Protein AF-C5L4K5-F1 (afdb_monomer_lite)

pLDDT: mean 71.79, std 17.35, range [26.86, 92.38]

Radius of gyration: 20.39 Å; chains: 1; bounding box: 54×50×54 Å

Foldseek 3Di:
DPQPQQFVLVQLLVVLLVVQCVQVPPPDVLLSVQLAACAPLRLSHPVQLQVLLCVPVVDHRSDHDFALSNLVSSQVSLVVLVVDDPVSCVSHPSQEHEDEDQQQEAAQVVVVVQQDDDPRGKYKYKRWWFFDDGDGPPDDDDPGRHDSVCDDVPPDDDVPDGDDDDGVPGDRTHIDIDIGGHPVSVVVVQCCQVVVVPDDPVVVPPPPDDRRYHYDHHDDLVRDVPRDDPPPPPPDPVVVPPPPPPPDDDDDDD

InterPro domains:
  IPR005078 Peptidase C54 [PTHR22624] (9-131)
  IPR038765 Papain-like cysteine peptidase superfamily [SSF54001] (9-197)
  IPR046792 Peptidase C54, catalytic domain [PF03416] (9-131)
  IPR046792 Peptidase C54, catalytic domain [PF03416] (132-190)

Sequence (254 aa):
MVNSIKYDIRATQMLLAQAVKMAGKDADDSVVLSLFLDSPQAPLSLHRMVKMGQEVLAKRPGTWFGPTSGGMVASRLVKAAHEEDEAARRAARVPFQCVAFDDGVLYKDQVEPLLQEEGSLPVLVLLCVRLLYYLDPHLATQPALTDAKLIQEGTFIHQLKPHSLGWSRLNSSMCFGFMLRNRAELEDFTTWIRQGNGLDEEELTSGSERWLFEVLDKTPAYARPGGGGDAEDFSDPLDYFDEKDDDDDDDALM

Organism: Perkinsus marinus (strain ATCC 50983 / TXsc) (NCBI:txid423536)

Secondary structure (DSSP, 8-state):
------THHHHHHHHHHHHHHHHHTS--HHHHHHTS-SSTTSTT-HHHHHHHHHHHH-PPTTPPP-HHHHHHHHHHHHHHHHHS-HHHHTS----SEEEEETTSEEEHHHHGGGG-STTPPPEEEEE--S--------SPPPPP---GGG--TTSS----S-----GGGS-S---EEEEE-SHHHHHHHHHHHHTGGG--HHHHTSS----S-EEESS--GGGSTT--S-------GGGGG-------------

Structure (mmCIF, N/CA/C/O backbone):
data_AF-C5L4K5-F1
#
_entry.id   AF-C5L4K5-F1
#
loop_
_atom_site.group_PDB
_atom_site.id
_atom_site.type_symbol
_atom_site.label_atom_id
_atom_site.label_alt_id
_atom_site.label_comp_id
_atom_site.label_asym_id
_atom_site.label_entity_id
_atom_site.label_seq_id
_atom_site.pdbx_PDB_ins_code
_atom_site.Cartn_x
_atom_site.Cartn_y
_atom_site.Cartn_z
_atom_site.occupancy
_atom_site.B_iso_or_equiv
_atom_site.auth_seq_id
_atom_site.auth_comp_id
_atom_site.auth_asym_id
_atom_site.auth_atom_id
_atom_site.pdbx_PDB_model_num
ATOM 1 N N . MET A 1 1 ? 4.714 -17.704 25.966 1.00 26.86 1 MET A N 1
ATOM 2 C CA . MET A 1 1 ? 4.992 -17.940 24.536 1.00 26.86 1 MET A CA 1
ATOM 3 C C . MET A 1 1 ? 4.059 -17.066 23.720 1.00 26.86 1 MET A C 1
ATOM 5 O O . MET A 1 1 ? 2.951 -17.478 23.409 1.00 26.86 1 MET A O 1
ATOM 9 N N . VAL A 1 2 ? 4.450 -15.816 23.475 1.00 27.38 2 VAL A N 1
ATOM 10 C CA . VAL A 1 2 ? 3.756 -14.960 22.508 1.00 27.38 2 VAL A CA 1
ATOM 11 C C . VAL A 1 2 ? 4.534 -15.141 21.220 1.00 27.38 2 VAL A C 1
ATOM 13 O O . VAL A 1 2 ? 5.679 -14.707 21.133 1.00 27.38 2 VAL A O 1
ATOM 16 N N . ASN A 1 3 ? 3.949 -15.881 20.282 1.00 29.92 3 ASN A N 1
ATOM 17 C CA . ASN A 1 3 ? 4.513 -16.059 18.955 1.00 29.92 3 ASN A CA 1
ATOM 18 C C . ASN A 1 3 ? 4.751 -14.674 18.358 1.00 29.92 3 ASN A C 1
ATOM 20 O O . ASN A 1 3 ? 3.820 -13.877 18.233 1.00 29.92 3 ASN A O 1
ATOM 24 N N . SER A 1 4 ? 6.016 -14.397 18.059 1.00 34.31 4 SER A N 1
ATOM 25 C CA . SER A 1 4 ? 6.469 -13.212 17.350 1.00 34.31 4 SER A CA 1
ATOM 26 C C . SER A 1 4 ? 5.588 -13.017 16.111 1.00 34.31 4 SER A C 1
ATOM 28 O O . SER A 1 4 ? 5.613 -13.825 15.182 1.00 34.31 4 SER A O 1
ATOM 30 N N . ILE A 1 5 ? 4.730 -11.993 16.115 1.00 39.88 5 ILE A N 1
ATOM 31 C CA . ILE A 1 5 ? 4.074 -11.542 14.887 1.00 39.88 5 ILE A CA 1
ATOM 32 C C . ILE A 1 5 ? 5.220 -10.993 14.044 1.00 39.88 5 ILE A C 1
ATOM 34 O O . ILE A 1 5 ? 5.751 -9.935 14.368 1.00 39.88 5 ILE A O 1
ATOM 38 N N . LYS A 1 6 ? 5.633 -11.760 13.027 1.00 48.34 6 LYS A N 1
ATOM 39 C CA . LYS A 1 6 ? 6.803 -11.525 12.171 1.00 48.34 6 LYS A CA 1
ATOM 40 C C . LYS A 1 6 ? 6.622 -10.265 11.291 1.00 48.34 6 LYS A C 1
ATOM 42 O O . LYS A 1 6 ? 6.293 -10.318 10.112 1.00 48.34 6 LYS A O 1
ATOM 47 N N . TYR A 1 7 ? 6.772 -9.139 11.978 1.00 53.84 7 TYR A N 1
ATOM 48 C CA . TYR A 1 7 ? 7.190 -7.756 11.723 1.00 53.84 7 TYR A CA 1
ATOM 49 C C . TYR A 1 7 ? 6.879 -6.989 10.423 1.00 53.84 7 TYR A C 1
ATOM 51 O O . TYR A 1 7 ? 6.570 -5.806 10.539 1.00 53.84 7 TYR A O 1
ATOM 59 N N . ASP A 1 8 ? 6.847 -7.565 9.221 1.00 67.50 8 ASP A N 1
ATOM 60 C CA . ASP A 1 8 ? 6.667 -6.734 8.002 1.00 67.50 8 ASP A CA 1
ATOM 61 C C . ASP A 1 8 ? 5.191 -6.489 7.636 1.00 67.50 8 ASP A C 1
ATOM 63 O O . ASP A 1 8 ? 4.802 -5.485 7.034 1.00 67.50 8 ASP A O 1
ATOM 67 N N . ILE A 1 9 ? 4.304 -7.381 8.081 1.00 82.50 9 ILE A N 1
ATOM 68 C CA . ILE A 1 9 ? 2.868 -7.241 7.811 1.00 82.50 9 ILE A CA 1
ATOM 69 C C . ILE A 1 9 ? 2.280 -5.995 8.495 1.00 82.50 9 ILE A C 1
ATOM 71 O O . ILE A 1 9 ? 1.378 -5.356 7.959 1.00 82.50 9 ILE A O 1
ATOM 75 N N . ARG A 1 10 ? 2.834 -5.596 9.652 1.00 86.06 10 ARG A N 1
ATOM 76 C CA . ARG A 1 10 ? 2.457 -4.355 10.344 1.00 86.06 10 ARG A CA 1
ATOM 77 C C . ARG A 1 10 ? 3.008 -3.123 9.625 1.00 86.06 10 ARG A C 1
ATOM 79 O O . ARG A 1 10 ? 2.269 -2.154 9.494 1.00 86.06 10 ARG A O 1
ATOM 86 N N . ALA A 1 11 ? 4.230 -3.170 9.088 1.00 84.94 11 ALA A N 1
ATOM 87 C CA . ALA A 1 11 ? 4.760 -2.094 8.244 1.00 84.94 11 ALA A CA 1
ATOM 88 C C . ALA A 1 11 ? 3.883 -1.882 6.995 1.00 84.94 11 ALA A C 1
ATOM 90 O O . ALA A 1 11 ? 3.543 -0.752 6.645 1.00 84.94 11 ALA A O 1
ATOM 91 N N . THR A 1 12 ? 3.398 -2.975 6.404 1.00 88.19 12 THR A N 1
ATOM 92 C CA . THR A 1 12 ? 2.417 -2.929 5.311 1.00 88.19 12 THR A CA 1
ATOM 93 C C . THR A 1 12 ? 1.091 -2.285 5.753 1.00 88.19 12 THR A C 1
ATOM 95 O O . THR A 1 12 ? 0.557 -1.438 5.037 1.00 88.19 12 THR A O 1
ATOM 98 N N . GLN A 1 13 ? 0.561 -2.604 6.945 1.00 90.25 13 GLN A N 1
ATOM 99 C CA . GLN A 1 13 ? -0.630 -1.919 7.482 1.00 90.25 13 GLN A CA 1
ATOM 100 C C . GLN A 1 13 ? -0.400 -0.419 7.694 1.00 90.25 13 GLN A C 1
ATOM 102 O O . GLN A 1 13 ? -1.299 0.371 7.426 1.00 90.25 13 GLN A O 1
ATOM 107 N N . MET A 1 14 ? 0.793 -0.012 8.134 1.00 88.38 14 MET A N 1
ATOM 108 C CA . MET A 1 14 ? 1.140 1.404 8.303 1.00 88.38 14 MET A CA 1
ATOM 109 C C . MET A 1 14 ? 1.166 2.140 6.959 1.00 88.38 14 MET A C 1
ATOM 111 O O . MET A 1 14 ? 0.617 3.237 6.854 1.00 88.38 14 MET A O 1
ATOM 115 N N . LEU A 1 15 ? 1.729 1.518 5.917 1.00 88.56 15 LEU A N 1
ATOM 116 C CA . LEU A 1 15 ? 1.694 2.048 4.553 1.00 88.56 15 LEU A CA 1
ATOM 117 C C . LEU A 1 15 ? 0.253 2.206 4.046 1.00 88.56 15 LEU A C 1
ATOM 119 O O . LEU A 1 15 ? -0.111 3.257 3.517 1.00 88.56 15 LEU A O 1
ATOM 123 N N . LEU A 1 16 ? -0.591 1.192 4.254 1.00 90.75 16 LEU A N 1
ATOM 124 C CA . LEU A 1 16 ? -2.007 1.252 3.890 1.00 90.75 16 LEU A CA 1
ATOM 125 C C . LEU A 1 16 ? -2.759 2.324 4.686 1.00 90.75 16 LEU A C 1
ATOM 127 O O . LEU A 1 16 ? -3.569 3.042 4.109 1.00 90.75 16 LEU A O 1
ATOM 131 N N . ALA A 1 17 ? -2.490 2.478 5.983 1.00 89.50 17 ALA A N 1
ATOM 132 C CA . ALA A 1 17 ? -3.110 3.513 6.808 1.00 89.50 17 ALA A CA 1
ATOM 133 C C . ALA A 1 17 ? -2.739 4.919 6.314 1.00 89.50 17 ALA A C 1
ATOM 135 O O . ALA A 1 17 ? -3.607 5.788 6.210 1.00 89.50 17 ALA A O 1
ATOM 136 N N . GLN A 1 18 ? -1.480 5.127 5.919 1.00 87.19 18 GLN A N 1
ATOM 137 C CA . GLN A 1 18 ? -1.056 6.372 5.284 1.00 87.19 18 GLN A CA 1
ATOM 138 C C . GLN A 1 18 ? -1.787 6.605 3.955 1.00 87.19 18 GLN A C 1
ATOM 140 O O . GLN A 1 18 ? -2.252 7.716 3.696 1.00 87.19 18 GLN A O 1
ATOM 145 N N . ALA A 1 19 ? -1.965 5.562 3.143 1.00 89.56 19 ALA A N 1
ATOM 146 C CA . ALA A 1 19 ? -2.744 5.640 1.912 1.00 89.56 19 ALA A CA 1
ATOM 147 C C . ALA A 1 19 ? -4.219 6.009 2.169 1.00 89.56 19 ALA A C 1
ATOM 149 O O . ALA A 1 19 ? -4.768 6.836 1.439 1.00 89.56 19 ALA A O 1
ATOM 150 N N . VAL A 1 20 ? -4.841 5.491 3.241 1.00 87.88 20 VAL A N 1
ATOM 151 C CA . VAL A 1 20 ? -6.197 5.900 3.663 1.00 87.88 20 VAL A CA 1
ATOM 152 C C . VAL A 1 20 ? -6.221 7.400 3.954 1.00 87.88 20 VAL A C 1
ATOM 154 O O . VAL A 1 20 ? -7.097 8.096 3.443 1.00 87.88 20 VAL A O 1
ATOM 157 N N . LYS A 1 21 ? -5.254 7.919 4.723 1.00 85.44 21 LYS A N 1
ATOM 158 C CA . LYS A 1 21 ? -5.180 9.351 5.064 1.00 85.44 21 LYS A CA 1
ATOM 159 C C . LYS A 1 21 ? -4.975 10.234 3.832 1.00 85.44 21 LYS A C 1
ATOM 161 O O . LYS A 1 21 ? -5.625 11.270 3.708 1.00 85.44 21 LYS A O 1
ATOM 166 N N . MET A 1 22 ? -4.113 9.816 2.904 1.00 84.81 22 MET A N 1
ATOM 167 C CA . MET A 1 22 ? -3.843 10.556 1.666 1.00 84.81 22 MET A CA 1
ATOM 168 C C . MET A 1 22 ? -5.051 10.587 0.722 1.00 84.81 22 MET A C 1
ATOM 170 O O . MET A 1 22 ? -5.335 11.626 0.125 1.00 84.81 22 MET A O 1
ATOM 174 N N . ALA A 1 23 ? -5.770 9.470 0.592 1.00 83.94 23 ALA A N 1
ATOM 175 C CA . ALA A 1 23 ? -6.944 9.374 -0.271 1.00 83.94 23 ALA A CA 1
ATOM 176 C C . ALA A 1 23 ? -8.191 10.024 0.353 1.00 83.94 23 ALA A C 1
ATOM 178 O O . ALA A 1 23 ? -8.970 10.668 -0.347 1.00 83.94 23 ALA A O 1
ATOM 179 N N . GLY A 1 24 ? -8.364 9.883 1.668 1.00 73.19 24 GLY A N 1
ATOM 180 C CA . GLY A 1 24 ? -9.533 10.350 2.410 1.00 73.19 24 GLY A CA 1
ATOM 181 C C . GLY A 1 24 ? -9.557 11.842 2.743 1.00 73.19 24 GLY A C 1
ATOM 182 O O . GLY A 1 24 ? -10.588 12.284 3.228 1.00 73.19 24 GLY A O 1
ATOM 183 N N . LYS A 1 25 ? -8.467 12.594 2.490 1.00 60.00 25 LYS A N 1
ATOM 184 C CA . LYS A 1 25 ? -8.308 14.040 2.774 1.00 60.00 25 LYS A CA 1
ATOM 185 C C . LYS A 1 25 ? -8.889 14.447 4.139 1.00 60.00 25 LYS A C 1
ATOM 187 O O . LYS A 1 25 ? -10.028 14.889 4.220 1.00 60.00 25 LYS A O 1
ATOM 192 N N . ASP A 1 26 ? -8.083 14.309 5.191 1.00 62.16 26 ASP A N 1
ATOM 193 C CA . ASP A 1 26 ? -8.445 14.652 6.581 1.00 62.16 26 ASP A CA 1
ATOM 194 C C . ASP A 1 26 ? -9.438 13.684 7.247 1.00 62.16 26 ASP A C 1
ATOM 196 O O . ASP A 1 26 ? -10.149 14.050 8.182 1.00 62.16 26 ASP A O 1
ATOM 200 N N . ALA A 1 27 ? -9.472 12.425 6.793 1.00 69.81 27 ALA A N 1
ATOM 201 C CA . ALA A 1 27 ? -10.194 11.372 7.498 1.00 69.81 27 ALA A CA 1
ATOM 202 C C . ALA A 1 27 ? -9.723 11.295 8.961 1.00 69.81 27 ALA A C 1
ATOM 204 O O . ALA A 1 27 ? -8.522 11.201 9.224 1.00 69.81 27 ALA A O 1
ATOM 205 N N . ASP A 1 28 ? -10.684 11.325 9.885 1.00 80.00 28 ASP A N 1
ATOM 206 C CA . ASP A 1 28 ? -10.449 11.171 11.320 1.00 80.00 28 ASP A CA 1
ATOM 207 C C . ASP A 1 28 ? -9.662 9.876 11.578 1.00 80.00 28 ASP A C 1
ATOM 209 O O . ASP A 1 28 ? -9.974 8.823 11.008 1.00 80.00 28 ASP A O 1
ATOM 213 N N . ASP A 1 29 ? -8.643 9.949 12.438 1.00 80.69 29 ASP A N 1
ATOM 214 C CA . ASP A 1 29 ? -7.808 8.803 12.799 1.00 80.69 29 ASP A CA 1
ATOM 215 C C . ASP A 1 29 ? -8.663 7.620 13.284 1.00 80.69 29 ASP A C 1
ATOM 217 O O . ASP A 1 29 ? -8.337 6.471 12.999 1.00 80.69 29 ASP A O 1
ATOM 221 N N . SER A 1 30 ? -9.809 7.867 13.922 1.00 80.12 30 SER A N 1
ATOM 222 C CA . SER A 1 30 ? -10.747 6.818 14.327 1.00 80.12 30 SER A CA 1
ATOM 223 C C . SER A 1 30 ? -11.358 6.045 13.158 1.00 80.12 30 SER A C 1
ATOM 225 O O . SER A 1 30 ? -11.467 4.816 13.215 1.00 80.12 30 SER A O 1
ATOM 227 N N . VAL A 1 31 ? -11.693 6.734 12.067 1.00 81.88 31 VAL A N 1
ATOM 228 C CA . VAL A 1 31 ? -12.200 6.116 10.837 1.00 81.88 31 VAL A CA 1
ATOM 229 C C . VAL A 1 31 ? -11.093 5.304 10.181 1.00 81.88 31 VAL A C 1
ATOM 231 O O . VAL A 1 31 ? -11.323 4.156 9.802 1.00 81.88 31 VAL A O 1
ATOM 234 N N . VAL A 1 32 ? -9.880 5.857 10.108 1.00 85.94 32 VAL A N 1
ATOM 235 C CA . VAL A 1 32 ? -8.713 5.149 9.568 1.00 85.94 32 VAL A CA 1
ATOM 236 C C . VAL A 1 32 ? -8.460 3.871 10.364 1.00 85.94 32 VAL A C 1
ATOM 238 O O . VAL A 1 32 ? -8.417 2.791 9.786 1.00 85.94 32 VAL A O 1
ATOM 241 N N . LEU A 1 33 ? -8.358 3.964 11.688 1.00 85.75 33 LEU A N 1
ATOM 242 C CA . LEU A 1 33 ? -8.046 2.840 12.572 1.00 85.75 33 LEU A CA 1
ATOM 243 C C . LEU A 1 33 ? -9.131 1.762 12.575 1.00 85.75 33 LEU A C 1
ATOM 245 O O . LEU A 1 33 ? -8.805 0.580 12.691 1.00 85.75 33 LEU A O 1
ATOM 249 N N . SER A 1 34 ? -10.401 2.134 12.385 1.00 86.94 34 SER A N 1
ATOM 250 C CA . SER A 1 34 ? -11.498 1.165 12.274 1.00 86.94 34 SER A CA 1
ATOM 251 C C . SER A 1 34 ? -11.290 0.151 11.135 1.00 86.94 34 SER A C 1
ATOM 253 O O . SER A 1 34 ? -11.737 -0.992 11.236 1.00 86.94 34 SER A O 1
ATOM 255 N N . LEU A 1 35 ? -10.539 0.526 10.089 1.00 89.44 35 LEU A N 1
ATOM 256 C CA . LEU A 1 35 ? -10.180 -0.362 8.981 1.00 89.44 35 LEU A CA 1
ATOM 257 C C . LEU A 1 35 ? -9.150 -1.429 9.379 1.00 89.44 35 LEU A C 1
ATOM 259 O O . LEU A 1 35 ? -9.100 -2.480 8.742 1.00 89.44 35 LEU A O 1
ATOM 263 N N . PHE A 1 36 ? -8.343 -1.174 10.412 1.00 91.38 36 PHE A N 1
ATOM 264 C CA . PHE A 1 36 ? -7.170 -1.974 10.787 1.00 91.38 36 PHE A CA 1
ATOM 265 C C . PHE A 1 36 ? -7.297 -2.677 12.141 1.00 91.38 36 PHE A C 1
ATOM 267 O O . PHE A 1 36 ? -6.308 -3.253 12.599 1.00 91.38 36 PHE A O 1
ATOM 274 N N . LEU A 1 37 ? -8.478 -2.651 12.777 1.00 89.75 37 LEU A N 1
ATOM 275 C CA . LEU A 1 37 ? -8.711 -3.337 14.053 1.00 89.75 37 LEU A CA 1
ATOM 276 C C . LEU A 1 37 ? -8.194 -4.781 13.997 1.00 89.75 37 LEU A C 1
ATOM 278 O O . LEU A 1 37 ? -8.290 -5.459 12.970 1.00 89.75 37 LEU A O 1
ATOM 282 N N . ASP A 1 38 ? -7.710 -5.292 15.126 1.00 89.00 38 ASP A N 1
ATOM 283 C CA . ASP A 1 38 ? -7.291 -6.685 15.295 1.00 89.00 38 ASP A CA 1
ATOM 284 C C . ASP A 1 38 ? -8.512 -7.614 15.414 1.00 89.00 38 ASP A C 1
ATOM 286 O O . ASP A 1 38 ? -8.639 -8.434 16.317 1.00 89.00 38 ASP A O 1
ATOM 290 N N . SER A 1 39 ? -9.439 -7.475 14.475 1.00 88.25 39 SER A N 1
ATOM 291 C CA . SER A 1 39 ? -10.712 -8.170 14.395 1.00 88.25 39 SER A CA 1
ATOM 292 C C . SER A 1 39 ? -10.888 -8.677 12.959 1.00 88.25 39 SER A C 1
ATOM 294 O O . SER A 1 39 ? -10.689 -7.906 12.022 1.00 88.25 39 SER A O 1
ATOM 296 N N . PRO A 1 40 ? -11.298 -9.941 12.740 1.00 88.56 40 PRO A N 1
ATOM 297 C CA . PRO A 1 40 ? -11.558 -10.468 11.396 1.00 88.56 40 PRO A CA 1
ATOM 298 C C . PRO A 1 40 ? -12.609 -9.682 10.596 1.00 88.56 40 PRO A C 1
ATOM 300 O O . PRO A 1 40 ? -12.700 -9.831 9.377 1.00 88.56 40 PRO A O 1
ATOM 303 N N . GLN A 1 41 ? -13.423 -8.868 11.273 1.00 86.44 41 GLN A N 1
ATOM 304 C CA . GLN A 1 41 ? -14.448 -8.031 10.661 1.00 86.44 41 GLN A CA 1
ATOM 305 C C . GLN A 1 41 ? -13.858 -6.774 10.013 1.00 86.44 41 GLN A C 1
ATOM 307 O O . GLN A 1 41 ? -14.424 -6.292 9.037 1.00 86.44 41 GLN A O 1
ATOM 312 N N . ALA A 1 42 ? -12.729 -6.263 10.512 1.00 88.81 42 ALA A N 1
ATOM 313 C CA . ALA A 1 42 ? -12.092 -5.091 9.931 1.00 88.81 42 ALA A CA 1
ATOM 314 C C . ALA A 1 42 ? -11.413 -5.442 8.591 1.00 88.81 42 ALA A C 1
ATOM 316 O O . ALA A 1 42 ? -10.681 -6.440 8.518 1.00 88.81 42 ALA A O 1
ATOM 317 N N . PRO A 1 43 ? -11.644 -4.643 7.531 1.00 90.69 43 PRO A N 1
ATOM 318 C CA . PRO A 1 43 ? -11.300 -4.999 6.155 1.00 90.69 43 PRO A CA 1
ATOM 319 C C . PRO A 1 43 ? -9.799 -5.129 5.901 1.00 90.69 43 PRO A C 1
ATOM 321 O O . PRO A 1 43 ? -9.395 -5.950 5.084 1.00 90.69 43 PRO A O 1
ATOM 324 N N . LEU A 1 44 ? -8.977 -4.378 6.635 1.00 92.38 44 LEU A N 1
ATOM 325 C CA . LEU A 1 44 ? -7.516 -4.379 6.534 1.00 92.38 44 LEU A CA 1
ATOM 326 C C . LEU A 1 44 ? -6.854 -4.921 7.813 1.00 92.38 44 LEU A C 1
ATOM 328 O O . LEU A 1 44 ? -5.714 -4.582 8.137 1.00 92.38 44 LEU A O 1
ATOM 332 N N . SER A 1 45 ? -7.572 -5.768 8.556 1.00 92.06 45 SER A N 1
ATOM 333 C CA . SER A 1 45 ? -7.077 -6.404 9.779 1.00 92.06 45 SER A CA 1
ATOM 334 C C . SER A 1 45 ? -5.917 -7.369 9.531 1.00 92.06 45 SER A C 1
ATOM 336 O O . SER A 1 45 ? -5.804 -7.986 8.468 1.00 92.06 45 SER A O 1
ATOM 338 N N . LEU A 1 46 ? -5.109 -7.593 10.575 1.00 90.94 46 LEU A N 1
ATOM 339 C CA . LEU A 1 46 ? -4.038 -8.595 10.557 1.00 90.94 46 LEU A CA 1
ATOM 340 C C . LEU A 1 46 ? -4.571 -9.982 10.166 1.00 90.94 46 LEU A C 1
ATOM 342 O O . LEU A 1 46 ? -3.952 -10.684 9.373 1.00 90.94 46 LEU A O 1
ATOM 346 N N . HIS A 1 47 ? -5.743 -10.357 10.683 1.00 91.00 47 HIS A N 1
ATOM 347 C CA . HIS A 1 47 ? -6.394 -11.635 10.398 1.00 91.00 47 HIS A CA 1
ATOM 348 C C . HIS A 1 47 ? -6.637 -11.833 8.900 1.00 91.00 47 HIS A C 1
ATOM 350 O O . HIS A 1 47 ? -6.316 -12.890 8.354 1.00 91.00 47 HIS A O 1
ATOM 356 N N . ARG A 1 48 ? -7.183 -10.811 8.228 1.00 91.56 48 ARG A N 1
ATOM 357 C CA . ARG A 1 48 ? -7.467 -10.878 6.794 1.00 91.56 48 ARG A CA 1
ATOM 358 C C . ARG A 1 48 ? -6.194 -10.841 5.957 1.00 91.56 48 ARG A C 1
ATOM 360 O O . ARG A 1 48 ? -6.116 -11.575 4.979 1.00 91.56 48 ARG A O 1
ATOM 367 N N . MET A 1 49 ? -5.183 -10.069 6.359 1.00 91.50 49 MET A N 1
ATOM 368 C CA . MET A 1 49 ? -3.884 -10.080 5.678 1.00 91.50 49 MET A CA 1
ATOM 369 C C . MET A 1 49 ? -3.196 -11.446 5.770 1.00 91.50 49 MET A C 1
ATOM 371 O O . MET A 1 49 ? -2.734 -11.961 4.756 1.00 91.50 49 MET A O 1
ATOM 375 N N . VAL A 1 50 ? -3.168 -12.068 6.954 1.00 91.38 50 VAL A N 1
ATOM 376 C CA . VAL A 1 50 ? -2.589 -13.411 7.131 1.00 91.38 50 VAL A CA 1
ATOM 377 C C . VAL A 1 50 ? -3.348 -14.438 6.293 1.00 91.38 50 VAL A C 1
ATOM 379 O O . VAL A 1 50 ? -2.721 -15.207 5.570 1.00 91.38 50 VAL A O 1
ATOM 382 N N . LYS A 1 51 ? -4.687 -14.407 6.325 1.00 90.81 51 LYS A N 1
ATOM 383 C CA . LYS A 1 51 ? -5.525 -15.298 5.513 1.00 90.81 51 LYS A CA 1
ATOM 384 C C . LYS A 1 51 ? -5.262 -15.120 4.012 1.00 90.81 51 LYS A C 1
ATOM 386 O O . LYS A 1 51 ? -5.070 -16.103 3.308 1.00 90.81 51 LYS A O 1
ATOM 391 N N . MET A 1 52 ? -5.184 -13.879 3.537 1.00 91.38 52 MET A N 1
ATOM 392 C CA . MET A 1 52 ? -4.877 -13.577 2.137 1.00 91.38 52 MET A CA 1
ATOM 393 C C . MET A 1 52 ? -3.468 -14.054 1.746 1.00 91.38 52 MET A C 1
ATOM 395 O O . MET A 1 52 ? -3.270 -14.568 0.650 1.00 91.38 52 MET A O 1
ATOM 399 N N . GLY A 1 53 ? -2.490 -13.953 2.652 1.00 88.94 53 GLY A N 1
ATOM 400 C CA . GLY A 1 53 ? -1.150 -14.515 2.456 1.00 88.94 53 GLY A CA 1
ATOM 401 C C . GLY A 1 53 ? -1.138 -16.040 2.329 1.00 88.94 53 GLY A C 1
ATOM 402 O O . GLY A 1 53 ? -0.401 -16.573 1.501 1.00 88.94 53 GLY A O 1
ATOM 403 N N . GLN A 1 54 ? -1.983 -16.738 3.090 1.00 89.19 54 GLN A N 1
ATOM 404 C CA . GLN A 1 54 ? -2.169 -18.184 2.936 1.00 89.19 54 GLN A CA 1
ATOM 405 C C . GLN A 1 54 ? -2.781 -18.531 1.576 1.00 89.19 54 GLN A C 1
ATOM 407 O O . GLN A 1 54 ? -2.330 -19.467 0.926 1.00 89.19 54 GLN A O 1
ATOM 412 N N . GLU A 1 55 ? -3.806 -17.791 1.152 1.00 88.44 55 GLU A N 1
ATOM 413 C CA . GLU A 1 55 ? -4.563 -18.084 -0.070 1.00 88.44 55 GLU A CA 1
ATOM 414 C C . GLU A 1 55 ? -3.785 -17.755 -1.350 1.00 88.44 55 GLU A C 1
ATOM 416 O O . GLU A 1 55 ? -3.852 -18.512 -2.314 1.00 88.44 55 GLU A O 1
ATOM 421 N N . VAL A 1 56 ? -3.052 -16.638 -1.370 1.00 83.88 56 VAL A N 1
ATOM 422 C CA . VAL A 1 56 ? -2.385 -16.139 -2.586 1.00 83.88 56 VAL A CA 1
ATOM 423 C C . VAL A 1 56 ? -0.928 -16.579 -2.677 1.00 83.88 56 VAL A C 1
ATOM 425 O O . VAL A 1 56 ? -0.432 -16.763 -3.782 1.00 83.88 56 VAL A O 1
ATOM 428 N N . LEU A 1 57 ? -0.240 -16.738 -1.541 1.00 85.12 57 LEU A N 1
ATOM 429 C CA . LEU A 1 57 ? 1.206 -16.996 -1.494 1.00 85.12 57 LEU A CA 1
ATOM 430 C C . LEU A 1 57 ? 1.566 -18.307 -0.784 1.00 85.12 57 LEU A C 1
ATOM 432 O O . LEU A 1 57 ? 2.734 -18.525 -0.484 1.00 85.12 57 LEU A O 1
ATOM 436 N N . ALA A 1 58 ? 0.579 -19.133 -0.415 1.00 87.25 58 ALA A N 1
ATOM 437 C CA . ALA A 1 58 ? 0.771 -20.360 0.369 1.00 87.25 58 ALA A CA 1
ATOM 438 C C . ALA A 1 58 ? 1.560 -20.172 1.690 1.00 87.25 58 ALA A C 1
ATOM 440 O O . ALA A 1 58 ? 2.031 -21.141 2.291 1.00 87.25 58 ALA A O 1
ATOM 441 N N . LYS A 1 59 ? 1.677 -18.935 2.199 1.00 81.12 59 LYS A N 1
ATOM 442 C CA . LYS A 1 59 ? 2.450 -18.634 3.412 1.00 81.12 59 LYS A CA 1
ATOM 443 C C . LYS A 1 59 ? 1.692 -19.052 4.661 1.00 81.12 59 LYS A C 1
ATOM 445 O O . LYS A 1 59 ? 0.552 -18.648 4.862 1.00 81.12 59 LYS A O 1
ATOM 450 N N . ARG A 1 60 ? 2.335 -19.816 5.548 1.00 81.94 60 ARG A N 1
ATOM 451 C CA . ARG A 1 60 ? 1.728 -20.257 6.814 1.00 81.94 60 ARG A CA 1
ATOM 452 C C . ARG A 1 60 ? 1.570 -19.086 7.802 1.00 81.94 60 ARG A C 1
ATOM 454 O O . ARG A 1 60 ? 2.405 -18.179 7.824 1.00 81.94 60 ARG A O 1
ATOM 461 N N . PRO A 1 61 ? 0.539 -19.090 8.668 1.00 83.81 61 PRO A N 1
ATOM 462 C CA . PRO A 1 61 ? 0.448 -18.134 9.765 1.00 83.81 61 PRO A CA 1
ATOM 463 C C . PRO A 1 61 ? 1.693 -18.206 10.649 1.00 83.81 61 PRO A C 1
ATOM 465 O O . PRO A 1 61 ? 2.138 -19.290 11.017 1.00 83.81 61 PRO A O 1
ATOM 468 N N . GLY A 1 62 ? 2.252 -17.047 10.991 1.00 77.75 62 GLY A N 1
ATOM 469 C CA . GLY A 1 62 ? 3.510 -16.968 11.734 1.00 77.75 62 GLY A CA 1
ATOM 470 C C . GLY A 1 62 ? 4.767 -17.059 10.863 1.00 77.75 62 GLY A C 1
ATOM 471 O O . GLY A 1 62 ? 5.858 -16.936 11.407 1.00 77.75 62 GLY A O 1
ATOM 472 N N . THR A 1 63 ? 4.653 -17.221 9.539 1.00 78.81 63 THR A N 1
ATOM 473 C CA . THR A 1 63 ? 5.771 -17.025 8.600 1.00 78.81 63 THR A CA 1
ATOM 474 C C . THR A 1 63 ? 6.019 -15.533 8.359 1.00 78.81 63 THR A C 1
ATOM 476 O O . THR A 1 63 ? 5.111 -14.707 8.473 1.00 78.81 63 THR A O 1
ATOM 479 N N . TRP A 1 64 ? 7.268 -15.181 8.048 1.00 78.25 64 TRP A N 1
ATOM 480 C CA . TRP A 1 64 ? 7.650 -13.807 7.745 1.00 78.25 64 TRP A CA 1
ATOM 481 C C . TRP A 1 64 ? 7.128 -13.376 6.366 1.00 78.25 64 TRP A C 1
ATOM 483 O O . TRP A 1 64 ? 7.188 -14.111 5.371 1.00 78.25 64 TRP A O 1
ATOM 493 N N . PHE A 1 65 ? 6.598 -12.159 6.313 1.00 77.81 65 PHE A N 1
ATOM 494 C CA . PHE A 1 65 ? 6.291 -11.475 5.064 1.00 77.81 65 PHE A CA 1
ATOM 495 C C . PHE A 1 65 ? 7.493 -10.596 4.755 1.00 77.81 65 PHE A C 1
ATOM 497 O O . PHE A 1 65 ? 7.947 -9.907 5.649 1.00 77.81 65 PHE A O 1
ATOM 504 N N . GLY A 1 66 ? 8.027 -10.665 3.539 1.00 81.94 66 GLY A N 1
ATOM 505 C CA . GLY A 1 66 ? 8.933 -9.628 3.054 1.00 81.94 66 GLY A CA 1
ATOM 506 C C . GLY A 1 66 ? 8.137 -8.540 2.329 1.00 81.94 66 GLY A C 1
ATOM 507 O O . GLY A 1 66 ? 6.940 -8.741 2.073 1.00 81.94 66 GLY A O 1
ATOM 508 N N . PRO A 1 67 ? 8.784 -7.451 1.890 1.00 82.62 67 PRO A N 1
ATOM 509 C CA . PRO A 1 67 ? 8.092 -6.307 1.304 1.00 82.62 67 PRO A CA 1
ATOM 510 C C . PRO A 1 67 ? 7.278 -6.665 0.058 1.00 82.62 67 PRO A C 1
ATOM 512 O O . PRO A 1 67 ? 6.140 -6.221 -0.080 1.00 82.62 67 PRO A O 1
ATOM 515 N N . THR A 1 68 ? 7.802 -7.548 -0.799 1.00 82.38 68 THR A N 1
ATOM 516 C CA . THR A 1 68 ? 7.080 -8.072 -1.969 1.00 82.38 68 THR A CA 1
ATOM 517 C C . THR A 1 68 ? 5.835 -8.858 -1.563 1.00 82.38 68 THR A C 1
ATOM 519 O O . THR A 1 68 ? 4.736 -8.580 -2.038 1.00 82.38 68 THR A O 1
ATOM 522 N N . SER A 1 69 ? 5.968 -9.806 -0.626 1.00 85.38 69 SER A N 1
ATOM 523 C CA . SER A 1 69 ? 4.823 -10.579 -0.128 1.00 85.38 69 SER A CA 1
ATOM 524 C C . SER A 1 69 ? 3.772 -9.679 0.530 1.00 85.38 69 SER A C 1
ATOM 526 O O . SER A 1 69 ? 2.578 -9.878 0.316 1.00 85.38 69 SER A O 1
ATOM 528 N N . GL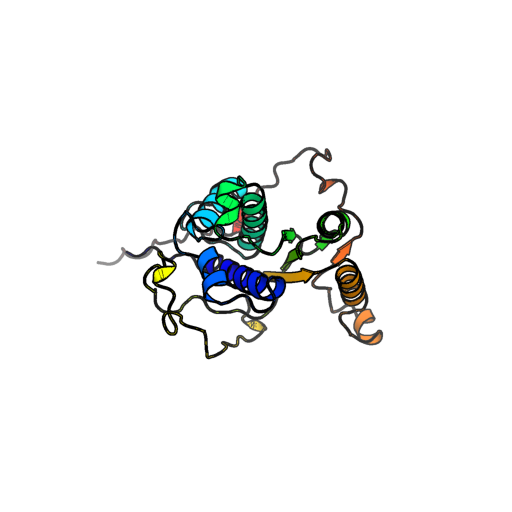Y A 1 70 ? 4.209 -8.688 1.314 1.00 87.88 70 GLY A N 1
ATOM 529 C CA . GLY A 1 70 ? 3.345 -7.692 1.944 1.00 87.88 70 GLY A CA 1
ATOM 530 C C . GLY A 1 70 ? 2.582 -6.863 0.913 1.00 87.88 70 GLY A C 1
ATOM 531 O O . GLY A 1 70 ? 1.358 -6.765 1.000 1.00 87.88 70 GLY A O 1
ATOM 532 N N . GLY A 1 71 ? 3.272 -6.345 -0.107 1.00 86.62 71 GLY A N 1
ATOM 533 C CA . GLY A 1 71 ? 2.668 -5.566 -1.189 1.00 86.62 71 GLY A CA 1
ATOM 534 C C . GLY A 1 71 ? 1.651 -6.359 -2.012 1.00 86.62 71 GLY A C 1
ATOM 535 O O . GLY A 1 71 ? 0.532 -5.889 -2.233 1.00 86.62 71 GLY A O 1
ATOM 536 N N . MET A 1 72 ? 1.982 -7.597 -2.391 1.00 87.06 72 MET A N 1
ATOM 537 C CA . MET A 1 72 ? 1.059 -8.481 -3.113 1.00 87.06 72 MET A CA 1
ATOM 538 C C . MET A 1 72 ? -0.204 -8.785 -2.298 1.00 87.06 72 MET A C 1
ATOM 540 O O . MET A 1 72 ? -1.323 -8.654 -2.805 1.00 87.06 72 MET A O 1
ATOM 544 N N . VAL A 1 73 ? -0.044 -9.144 -1.019 1.00 90.62 73 VAL A N 1
ATOM 545 C CA . VAL A 1 73 ? -1.171 -9.392 -0.108 1.00 90.62 73 VAL A CA 1
ATOM 546 C C . VAL A 1 73 ? -2.018 -8.141 0.076 1.00 90.62 73 VAL A C 1
ATOM 548 O O . VAL A 1 73 ? -3.242 -8.231 0.034 1.00 90.62 73 VAL A O 1
ATOM 551 N N . ALA A 1 74 ? -1.393 -6.976 0.243 1.00 90.69 74 ALA A N 1
ATOM 552 C CA . ALA A 1 74 ? -2.089 -5.706 0.386 1.00 90.69 74 ALA A CA 1
ATOM 553 C C . ALA A 1 74 ? -2.946 -5.378 -0.843 1.00 90.69 74 ALA A C 1
ATOM 555 O O . ALA A 1 74 ? -4.121 -5.043 -0.692 1.00 90.69 74 ALA A O 1
ATOM 556 N N . SER A 1 75 ? -2.394 -5.520 -2.053 1.00 88.81 75 SER A N 1
ATOM 557 C CA . SER A 1 75 ? -3.137 -5.285 -3.298 1.00 88.81 75 SER A CA 1
ATOM 558 C C . SER A 1 75 ? -4.354 -6.209 -3.411 1.00 88.81 75 SER A C 1
ATOM 560 O O . SER A 1 75 ? -5.476 -5.744 -3.633 1.00 88.81 75 SER A O 1
ATOM 562 N N . ARG A 1 76 ? -4.167 -7.511 -3.163 1.00 90.81 76 ARG A N 1
ATOM 563 C CA . ARG A 1 76 ? -5.254 -8.502 -3.209 1.00 90.81 76 ARG A CA 1
ATOM 564 C C . ARG A 1 76 ? -6.307 -8.274 -2.132 1.00 90.81 76 ARG A C 1
ATOM 566 O O . ARG A 1 76 ? -7.495 -8.389 -2.417 1.00 90.81 76 ARG A O 1
ATOM 573 N N . LEU A 1 77 ? -5.888 -7.913 -0.922 1.00 91.62 77 LEU A N 1
ATOM 574 C CA . LEU A 1 77 ? -6.794 -7.633 0.186 1.00 91.62 77 LEU A CA 1
ATOM 575 C C . LEU A 1 77 ? -7.661 -6.401 -0.081 1.00 91.62 77 LEU A C 1
ATOM 577 O O . LEU A 1 77 ? -8.868 -6.452 0.136 1.00 91.62 77 LEU A O 1
ATOM 581 N N . VAL A 1 78 ? -7.067 -5.315 -0.585 1.00 90.31 78 VAL A N 1
ATOM 582 C CA . VAL A 1 78 ? -7.814 -4.105 -0.962 1.00 90.31 78 VAL A CA 1
ATOM 583 C C . VAL A 1 78 ? -8.819 -4.423 -2.066 1.00 90.31 78 VAL A C 1
ATOM 585 O O . VAL A 1 78 ? -9.969 -4.004 -1.974 1.00 90.31 78 VAL A O 1
ATOM 588 N N . LYS A 1 79 ? -8.421 -5.205 -3.077 1.00 88.88 79 LYS A N 1
ATOM 589 C CA . LYS A 1 79 ? -9.331 -5.653 -4.137 1.00 88.88 79 LYS A CA 1
ATOM 590 C C . LYS A 1 79 ? -10.505 -6.465 -3.579 1.00 88.88 79 LYS A C 1
ATOM 592 O O . LYS A 1 79 ? -11.650 -6.124 -3.854 1.00 88.88 79 LYS A O 1
ATOM 597 N N . ALA A 1 80 ? -10.232 -7.468 -2.744 1.00 87.38 80 ALA A N 1
ATOM 598 C CA . ALA A 1 80 ? -11.271 -8.283 -2.116 1.00 87.38 80 ALA A CA 1
ATOM 599 C C . ALA A 1 80 ? -12.236 -7.437 -1.265 1.00 87.38 80 ALA A C 1
ATOM 601 O O . ALA A 1 80 ? -13.444 -7.635 -1.331 1.00 87.38 80 ALA A O 1
ATOM 602 N N . ALA A 1 81 ? -11.728 -6.438 -0.534 1.00 86.31 81 ALA A N 1
ATOM 603 C CA . ALA A 1 81 ? -12.557 -5.529 0.259 1.00 86.31 81 ALA A CA 1
ATOM 604 C C . ALA A 1 81 ? -13.525 -4.680 -0.593 1.00 86.31 81 ALA A C 1
ATOM 606 O O . ALA A 1 81 ? -14.575 -4.272 -0.098 1.00 86.31 81 ALA A O 1
ATOM 607 N N . HIS A 1 82 ? -13.203 -4.417 -1.867 1.00 82.38 82 HIS A N 1
ATOM 608 C CA . HIS A 1 82 ? -14.099 -3.723 -2.806 1.00 82.38 82 HIS A CA 1
ATOM 609 C C . HIS A 1 82 ? -15.147 -4.640 -3.443 1.00 82.38 82 HIS A C 1
ATOM 611 O O . HIS A 1 82 ? -16.209 -4.155 -3.838 1.00 82.38 82 HIS A O 1
ATOM 617 N N . GLU A 1 83 ? -14.844 -5.935 -3.538 1.00 81.12 83 GLU A N 1
ATOM 618 C CA . GLU A 1 83 ? -15.707 -6.978 -4.108 1.00 81.12 83 GLU A CA 1
ATOM 619 C C . GLU A 1 83 ? -16.735 -7.528 -3.093 1.00 81.12 83 GLU A C 1
ATOM 621 O O . GLU A 1 83 ? -17.644 -8.264 -3.476 1.00 81.12 83 GLU A O 1
ATOM 626 N N . GLU A 1 84 ? -16.631 -7.160 -1.808 1.00 73.62 84 GLU A N 1
ATOM 627 C CA . GLU A 1 84 ? -17.602 -7.521 -0.765 1.00 73.62 84 GLU A CA 1
ATOM 628 C C . GLU A 1 84 ? -18.983 -6.855 -0.969 1.00 73.62 84 GLU A C 1
ATOM 630 O O . GLU A 1 84 ? -19.102 -5.737 -1.474 1.00 73.62 84 GLU A O 1
ATOM 635 N N . ASP A 1 85 ? -20.042 -7.555 -0.543 1.00 62.19 85 ASP A N 1
ATOM 636 C CA . ASP A 1 85 ? -21.454 -7.170 -0.710 1.00 62.19 85 ASP A CA 1
ATOM 637 C C . ASP A 1 85 ? -21.767 -5.758 -0.150 1.00 62.19 85 ASP A C 1
ATOM 639 O O . ASP A 1 85 ? -21.162 -5.298 0.822 1.00 62.19 85 ASP A O 1
ATOM 643 N N . GLU A 1 86 ? -22.766 -5.066 -0.709 1.00 56.53 86 GLU A N 1
ATOM 644 C CA . GLU A 1 86 ? -23.143 -3.679 -0.367 1.00 56.53 86 GLU A CA 1
ATOM 645 C C . GLU A 1 86 ? -23.510 -3.495 1.123 1.00 56.53 86 GLU A C 1
ATOM 647 O O . GLU A 1 86 ? -23.359 -2.414 1.703 1.00 56.53 86 GLU A O 1
ATOM 652 N N . ALA A 1 87 ? -23.975 -4.557 1.789 1.00 53.25 87 ALA A N 1
ATOM 653 C CA . ALA A 1 87 ? -24.215 -4.552 3.233 1.00 53.25 87 ALA A CA 1
ATOM 654 C C . ALA A 1 87 ? -22.913 -4.550 4.062 1.00 53.25 87 ALA A C 1
ATOM 656 O O . ALA A 1 87 ? -22.881 -3.919 5.120 1.00 53.25 87 ALA A O 1
ATOM 657 N N . ALA A 1 88 ? -21.848 -5.196 3.575 1.00 53.12 88 ALA A N 1
ATOM 658 C CA . ALA A 1 88 ? -20.521 -5.219 4.194 1.00 53.12 88 ALA A CA 1
ATOM 659 C C . ALA A 1 88 ? -19.716 -3.941 3.874 1.00 53.12 88 ALA A C 1
ATOM 661 O O . ALA A 1 88 ? -19.068 -3.384 4.762 1.00 53.12 88 ALA A O 1
ATOM 662 N N . ARG A 1 89 ? -19.866 -3.388 2.658 1.00 56.62 89 ARG A N 1
ATOM 663 C CA . ARG A 1 89 ? -19.266 -2.106 2.217 1.00 56.62 89 ARG A CA 1
ATOM 664 C C . ARG A 1 89 ? -19.621 -0.904 3.092 1.00 56.62 89 ARG A C 1
ATOM 666 O O . ARG A 1 89 ? -18.847 0.046 3.181 1.00 56.62 89 ARG A O 1
ATOM 673 N N . ARG A 1 90 ? -20.787 -0.925 3.746 1.00 48.69 90 ARG A N 1
ATOM 674 C CA . ARG A 1 90 ? -21.299 0.203 4.543 1.00 48.69 90 ARG A CA 1
ATOM 675 C C . ARG A 1 90 ? -20.539 0.438 5.853 1.00 48.69 90 ARG A C 1
ATOM 677 O O . ARG A 1 90 ? -20.704 1.503 6.439 1.00 48.69 90 ARG A O 1
ATOM 684 N N . ALA A 1 91 ? -19.748 -0.534 6.317 1.00 51.22 91 ALA A N 1
ATOM 685 C CA . ALA A 1 91 ? -19.101 -0.475 7.627 1.00 51.22 91 ALA A CA 1
ATOM 686 C C . ALA A 1 91 ? -17.789 0.327 7.641 1.00 51.22 91 ALA A C 1
ATOM 688 O O . ALA A 1 91 ? -17.528 0.983 8.642 1.00 51.22 91 ALA A O 1
ATOM 689 N N . ALA A 1 92 ? -16.999 0.330 6.561 1.00 56.97 92 ALA A N 1
ATOM 690 C CA . ALA A 1 92 ? -15.853 1.226 6.371 1.00 56.97 92 ALA A CA 1
ATOM 691 C C . ALA A 1 92 ? -15.284 1.026 4.954 1.00 56.97 92 ALA A C 1
ATOM 693 O O . ALA A 1 92 ? -14.737 -0.030 4.638 1.00 56.97 92 ALA A O 1
ATOM 694 N N . ARG A 1 93 ? -15.432 2.023 4.075 1.00 73.62 93 ARG A N 1
ATOM 695 C CA . ARG A 1 93 ? -14.978 1.929 2.680 1.00 73.62 93 ARG A CA 1
ATOM 696 C C . ARG A 1 93 ? -13.491 2.264 2.597 1.00 73.62 93 ARG A C 1
ATOM 698 O O . ARG A 1 93 ? -13.100 3.373 2.954 1.00 73.62 93 ARG A O 1
ATOM 705 N N . VAL A 1 94 ? -12.675 1.339 2.087 1.00 79.00 94 VAL A N 1
ATOM 706 C CA . VAL A 1 94 ? -11.276 1.636 1.740 1.00 79.00 94 VAL A CA 1
ATOM 707 C C . VAL A 1 94 ? -11.289 2.712 0.644 1.00 79.00 94 VAL A C 1
ATOM 709 O O . VAL A 1 94 ? -11.881 2.484 -0.411 1.00 79.00 94 VAL A O 1
ATOM 712 N N . PRO A 1 95 ? -10.699 3.902 0.857 1.00 84.12 95 PRO A N 1
ATOM 713 C CA . PRO A 1 95 ? -10.897 5.041 -0.040 1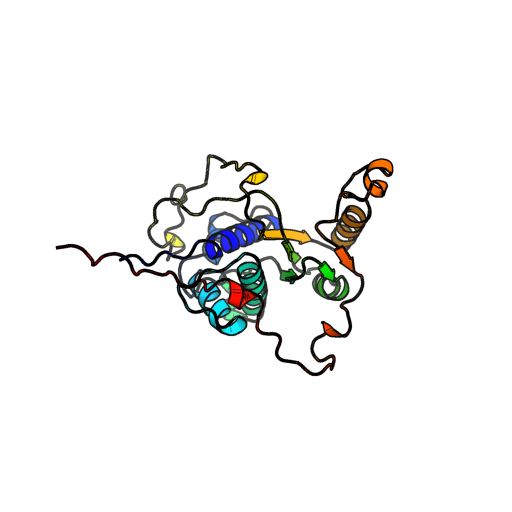.00 84.12 95 PRO A CA 1
ATOM 714 C C . PRO A 1 95 ? -9.958 5.037 -1.258 1.00 84.12 95 PRO A C 1
ATOM 716 O O . PRO A 1 95 ? -9.822 6.060 -1.918 1.00 84.12 95 PRO A O 1
ATOM 719 N N . PHE A 1 96 ? -9.297 3.918 -1.560 1.00 84.44 96 PHE A N 1
ATOM 720 C CA . PHE A 1 96 ? -8.351 3.782 -2.669 1.00 84.44 96 PHE A CA 1
ATOM 721 C C . PHE A 1 96 ? -8.372 2.368 -3.265 1.00 84.44 96 PHE A C 1
ATOM 723 O O . PHE A 1 96 ? -8.810 1.409 -2.626 1.00 84.44 96 PHE A O 1
ATOM 730 N N . GLN A 1 97 ? -7.875 2.244 -4.490 1.00 87.94 97 GLN A N 1
ATOM 731 C CA . GLN A 1 97 ? -7.499 0.989 -5.144 1.00 87.94 97 GLN A CA 1
ATOM 732 C C . GLN A 1 97 ? -5.999 0.741 -4.945 1.00 87.94 97 GLN A C 1
ATOM 734 O O . GLN A 1 97 ? -5.257 1.685 -4.696 1.00 87.94 97 GLN A O 1
ATOM 739 N N . CYS A 1 98 ? -5.529 -0.502 -5.045 1.00 87.38 98 CYS A N 1
ATOM 740 C CA . CYS A 1 98 ? -4.118 -0.827 -4.826 1.00 87.38 98 CYS A CA 1
ATOM 741 C C . CYS A 1 98 ? -3.599 -1.813 -5.875 1.00 87.38 98 CYS A C 1
ATOM 743 O O . CYS A 1 98 ? -4.212 -2.862 -6.090 1.00 87.38 98 CYS A O 1
ATOM 745 N N . VAL A 1 99 ? -2.455 -1.506 -6.484 1.00 87.12 99 VAL A N 1
ATOM 746 C CA . VAL A 1 99 ? -1.746 -2.377 -7.429 1.00 87.12 99 VAL A CA 1
ATOM 747 C C . VAL A 1 99 ? -0.294 -2.515 -6.979 1.00 87.12 99 VAL A C 1
ATOM 749 O O . VAL A 1 99 ? 0.307 -1.533 -6.550 1.00 87.12 99 VAL A O 1
ATOM 752 N N . ALA A 1 100 ? 0.259 -3.724 -7.052 1.00 85.56 100 ALA A N 1
ATOM 753 C CA . ALA A 1 100 ? 1.640 -4.003 -6.674 1.00 85.56 100 ALA A CA 1
ATOM 754 C C . ALA A 1 100 ? 2.407 -4.631 -7.839 1.00 85.56 100 ALA A C 1
ATOM 756 O O . ALA A 1 100 ? 1.859 -5.483 -8.536 1.00 85.56 100 ALA A O 1
ATOM 757 N N . PHE A 1 101 ? 3.660 -4.216 -8.004 1.00 83.38 101 PHE A N 1
ATOM 758 C CA . PHE A 1 101 ? 4.601 -4.708 -9.004 1.00 83.38 101 PHE A CA 1
ATOM 759 C C . PHE A 1 101 ? 5.824 -5.281 -8.282 1.00 83.38 101 PHE A C 1
ATOM 761 O O . PHE A 1 101 ? 6.546 -4.560 -7.586 1.00 83.38 101 PHE A O 1
ATOM 768 N N . ASP A 1 102 ? 6.007 -6.593 -8.400 1.00 78.25 102 ASP A N 1
ATOM 769 C CA . ASP A 1 102 ? 7.048 -7.380 -7.734 1.00 78.25 102 ASP A CA 1
ATOM 770 C C . ASP A 1 102 ? 8.417 -7.290 -8.423 1.00 78.25 102 ASP A C 1
ATOM 772 O O . ASP A 1 102 ? 9.444 -7.479 -7.773 1.00 78.25 102 ASP A O 1
ATOM 776 N N . ASP A 1 103 ? 8.427 -6.946 -9.709 1.00 76.44 103 ASP A N 1
ATOM 777 C CA . ASP A 1 103 ? 9.609 -6.656 -10.523 1.00 76.44 103 ASP A CA 1
ATOM 778 C C . ASP A 1 103 ? 10.088 -5.196 -10.418 1.00 76.44 103 ASP A C 1
ATOM 780 O O . ASP A 1 103 ? 11.123 -4.839 -10.983 1.00 76.44 103 ASP A O 1
ATOM 784 N N . GLY A 1 104 ? 9.352 -4.346 -9.691 1.00 72.56 104 GLY A N 1
ATOM 785 C CA . GLY A 1 104 ? 9.660 -2.923 -9.563 1.00 72.56 104 GLY A CA 1
ATOM 786 C C . GLY A 1 104 ? 9.339 -2.083 -10.801 1.00 72.56 104 GLY A C 1
ATOM 787 O O . GLY A 1 104 ? 9.698 -0.902 -10.835 1.00 72.56 104 GLY A O 1
ATOM 788 N N . VAL A 1 105 ? 8.668 -2.659 -11.803 1.00 80.56 105 VAL A N 1
ATOM 789 C CA . VAL A 1 105 ? 8.320 -1.999 -13.064 1.00 80.56 105 VAL A CA 1
ATOM 790 C C . VAL A 1 105 ? 6.852 -1.592 -13.045 1.00 80.56 105 VAL A C 1
ATOM 792 O O . VAL A 1 105 ? 5.956 -2.408 -12.857 1.00 80.56 105 VAL A O 1
ATOM 795 N N . LEU A 1 106 ? 6.574 -0.311 -13.287 1.00 86.75 106 LEU A N 1
ATOM 796 C CA . LEU A 1 106 ? 5.201 0.165 -13.431 1.00 86.75 106 LEU A CA 1
ATOM 797 C C . LEU A 1 106 ? 4.719 -0.070 -14.866 1.00 86.75 106 LEU A C 1
ATOM 799 O O . LEU A 1 106 ? 5.252 0.515 -15.812 1.00 86.75 106 LEU A O 1
ATOM 803 N N . TYR A 1 107 ? 3.649 -0.854 -15.020 1.00 88.00 107 TYR A N 1
ATOM 804 C CA . TYR A 1 107 ? 2.978 -1.073 -16.305 1.00 88.00 107 TYR A CA 1
ATOM 805 C C . TYR A 1 107 ? 1.757 -0.156 -16.467 1.00 88.00 107 TYR A C 1
ATOM 807 O O . TYR A 1 107 ? 0.753 -0.312 -15.763 1.00 88.00 107 TYR A O 1
ATOM 815 N N . LYS A 1 108 ? 1.818 0.811 -17.399 1.00 85.56 108 LYS A N 1
ATOM 816 C CA . LYS A 1 108 ? 0.737 1.807 -17.580 1.00 85.56 108 LYS A CA 1
ATOM 817 C C . LYS A 1 108 ? -0.598 1.152 -17.936 1.00 85.56 108 LYS A C 1
ATOM 819 O O . LYS A 1 108 ? -1.627 1.566 -17.413 1.00 85.56 108 LYS A O 1
ATOM 824 N N . ASP A 1 109 ? -0.591 0.097 -18.748 1.00 88.62 109 ASP A N 1
ATOM 825 C CA . ASP A 1 109 ? -1.801 -0.639 -19.136 1.00 88.62 109 ASP A CA 1
ATOM 826 C C . ASP A 1 109 ? -2.524 -1.334 -17.967 1.00 88.62 109 ASP A C 1
ATOM 828 O O . ASP A 1 109 ? -3.715 -1.619 -18.086 1.00 88.62 109 ASP A O 1
ATOM 832 N N . GLN A 1 110 ? -1.854 -1.553 -16.830 1.00 85.44 110 GLN A N 1
ATOM 833 C CA . GLN A 1 110 ? -2.472 -2.080 -15.608 1.00 85.44 110 GLN A CA 1
ATOM 834 C C . GLN A 1 110 ? -3.008 -0.981 -14.678 1.00 85.44 110 GLN A C 1
ATOM 836 O O . GLN A 1 110 ? -3.971 -1.213 -13.948 1.00 85.44 110 GLN A O 1
ATOM 841 N N . VAL A 1 111 ? -2.411 0.216 -14.701 1.00 86.69 111 VAL A N 1
ATOM 842 C CA . VAL A 1 111 ? -2.792 1.340 -13.825 1.00 86.69 111 VAL A CA 1
ATOM 843 C C . VAL A 1 111 ? -3.852 2.232 -14.472 1.00 86.69 111 VAL A C 1
ATOM 845 O O . VAL A 1 111 ? -4.801 2.645 -13.808 1.00 86.69 111 VAL A O 1
ATOM 848 N N . GLU A 1 112 ? -3.724 2.524 -15.768 1.00 86.75 112 GLU A N 1
ATOM 849 C CA . GLU A 1 112 ? -4.629 3.421 -16.493 1.00 86.75 112 GLU A CA 1
ATOM 850 C C . GLU A 1 112 ? -6.108 3.018 -16.391 1.00 86.75 112 GLU A C 1
ATOM 852 O O . GLU A 1 112 ? -6.919 3.911 -16.144 1.00 86.75 112 GLU A O 1
ATOM 857 N N . PRO A 1 113 ? -6.498 1.732 -16.512 1.00 87.31 113 PRO A N 1
ATOM 858 C CA . PRO A 1 113 ? -7.899 1.337 -16.368 1.00 87.31 113 PRO A CA 1
ATOM 859 C C . PRO A 1 113 ? -8.474 1.617 -14.973 1.00 87.31 113 PRO A C 1
ATOM 861 O O . PRO A 1 113 ? -9.676 1.815 -14.843 1.00 87.31 113 PRO A O 1
ATOM 864 N N . LEU A 1 114 ? -7.633 1.662 -13.932 1.00 83.25 114 LEU A N 1
ATOM 865 C CA . LEU A 1 114 ? -8.059 1.939 -12.555 1.00 83.25 114 LEU A CA 1
ATOM 866 C C . LEU A 1 114 ? -8.315 3.437 -12.311 1.00 83.25 114 LEU A C 1
ATOM 868 O O . LEU A 1 114 ? -9.004 3.792 -11.357 1.00 83.25 114 LEU A O 1
ATOM 872 N N . LEU A 1 115 ? -7.765 4.308 -13.164 1.00 83.12 115 LEU A N 1
ATOM 873 C CA . LEU A 1 115 ? -7.858 5.773 -13.076 1.00 83.12 115 LEU A CA 1
ATOM 874 C C . LEU A 1 115 ? -8.883 6.377 -14.054 1.00 83.12 115 LEU A C 1
ATOM 876 O O . LEU A 1 115 ? -8.988 7.600 -14.162 1.00 83.12 115 LEU A O 1
ATOM 880 N N . GLN A 1 116 ? -9.600 5.547 -14.814 1.00 64.00 116 GLN A N 1
ATOM 881 C CA . GLN A 1 116 ? -10.526 5.989 -15.853 1.00 64.00 116 GLN A CA 1
ATOM 882 C C . GLN A 1 116 ? -11.958 6.031 -15.319 1.00 64.00 116 GLN A C 1
ATOM 884 O O . GLN A 1 116 ? -12.667 5.044 -15.434 1.00 64.00 116 GLN A O 1
ATOM 889 N N . GLU A 1 117 ? -12.358 7.161 -14.725 1.00 55.53 117 GLU A N 1
ATOM 890 C CA . GLU A 1 117 ? -13.713 7.752 -14.775 1.00 55.53 117 GLU A CA 1
ATOM 891 C C . GLU A 1 117 ? -13.820 8.966 -13.828 1.00 55.53 117 GLU A C 1
ATOM 893 O O . GLU A 1 117 ? -13.089 9.074 -12.840 1.00 55.53 117 GLU A O 1
ATOM 898 N N . GLU A 1 118 ? -14.750 9.893 -14.099 1.00 56.09 118 GLU A N 1
ATOM 899 C CA . GLU A 1 118 ? -15.160 10.889 -13.098 1.00 56.09 118 GLU A CA 1
ATOM 900 C C . GLU A 1 118 ? -15.699 10.158 -11.855 1.00 56.09 118 GLU A C 1
ATOM 902 O O . GLU A 1 118 ? -16.752 9.529 -11.898 1.00 56.09 118 GLU A O 1
ATOM 907 N N . GLY A 1 119 ? -14.968 10.232 -10.739 1.00 63.06 119 GLY A N 1
ATOM 908 C CA . GLY A 1 119 ? -15.326 9.558 -9.484 1.00 63.06 119 GLY A CA 1
ATOM 909 C C . GLY A 1 119 ? -14.535 8.282 -9.168 1.00 63.06 119 GLY A C 1
ATOM 910 O O . GLY A 1 119 ? -14.833 7.640 -8.157 1.00 63.06 119 GLY A O 1
ATOM 911 N N . SER A 1 120 ? -13.519 7.923 -9.965 1.00 76.31 120 SER A N 1
ATOM 912 C CA . SER A 1 120 ? -12.606 6.816 -9.642 1.00 76.31 120 SER A CA 1
ATOM 913 C C . SER A 1 120 ? -11.860 7.062 -8.323 1.00 76.31 120 SER A C 1
ATOM 915 O O . SER A 1 120 ? -11.413 8.179 -8.047 1.00 76.31 120 SER A O 1
ATOM 917 N N . LEU A 1 121 ? -11.687 6.014 -7.512 1.00 82.00 121 LEU A N 1
ATOM 918 C CA . LEU A 1 121 ? -10.870 6.097 -6.299 1.00 82.00 121 LEU A CA 1
ATOM 919 C C . LEU A 1 121 ? -9.379 6.240 -6.668 1.00 82.00 121 LEU A C 1
ATOM 921 O O . LEU A 1 121 ? -8.949 5.588 -7.624 1.00 82.00 121 LEU A O 1
ATOM 925 N N . PRO A 1 122 ? -8.582 7.006 -5.896 1.00 85.25 122 PRO A N 1
ATOM 926 C CA . PRO A 1 122 ? -7.125 7.049 -6.035 1.00 85.25 122 PRO A CA 1
ATOM 927 C C . PRO A 1 122 ? -6.494 5.653 -6.049 1.00 85.25 122 PRO A C 1
ATOM 929 O O . PRO A 1 122 ? -7.023 4.731 -5.427 1.00 85.25 122 PRO A O 1
ATOM 932 N N . VAL A 1 123 ? -5.353 5.499 -6.719 1.00 87.56 123 VAL A N 1
ATOM 933 C CA . VAL A 1 123 ? -4.637 4.223 -6.839 1.00 87.56 123 VAL A CA 1
ATOM 934 C C . VAL A 1 123 ? -3.312 4.304 -6.086 1.00 87.56 123 VAL A C 1
ATOM 936 O O . VAL A 1 123 ? -2.446 5.112 -6.415 1.00 87.56 123 VAL A O 1
ATOM 939 N N . LEU A 1 124 ? -3.143 3.442 -5.088 1.00 88.25 124 LEU A N 1
ATOM 940 C CA . LEU A 1 124 ? -1.866 3.168 -4.445 1.00 88.25 124 LEU A CA 1
ATOM 941 C C . LEU A 1 124 ? -1.075 2.178 -5.308 1.00 88.25 124 LEU A C 1
ATOM 943 O O . LEU A 1 124 ? -1.477 1.026 -5.457 1.00 88.25 124 LEU A O 1
ATOM 947 N N . VAL A 1 125 ? 0.047 2.621 -5.861 1.00 87.88 125 VAL A N 1
ATOM 948 C CA . VAL A 1 125 ? 0.992 1.793 -6.610 1.00 87.88 125 VAL A CA 1
ATOM 949 C C . VAL A 1 125 ? 2.138 1.385 -5.694 1.00 87.88 125 VAL A C 1
ATOM 951 O O . VAL A 1 125 ? 2.815 2.242 -5.132 1.00 87.88 125 VAL A O 1
ATOM 954 N N . LEU A 1 126 ? 2.354 0.082 -5.548 1.00 83.06 126 LEU A N 1
ATOM 955 C CA . LEU A 1 126 ? 3.416 -0.507 -4.743 1.00 83.06 126 LEU A CA 1
ATOM 956 C C . LEU A 1 126 ? 4.523 -1.050 -5.658 1.00 83.06 126 LEU A C 1
ATOM 958 O O . LEU A 1 126 ? 4.309 -2.039 -6.349 1.00 83.06 126 LEU A O 1
ATOM 962 N N . LEU A 1 127 ? 5.691 -0.407 -5.677 1.00 81.88 127 LEU A N 1
ATOM 963 C CA . LEU A 1 127 ? 6.876 -0.840 -6.425 1.00 81.88 127 LEU A CA 1
ATOM 964 C C . LEU A 1 127 ? 7.845 -1.549 -5.478 1.00 81.88 127 LEU A C 1
ATOM 966 O O . LEU A 1 127 ? 8.508 -0.912 -4.654 1.00 81.88 127 LEU A O 1
ATOM 970 N N . CYS A 1 128 ? 7.909 -2.874 -5.565 1.00 77.38 128 CYS A N 1
ATOM 971 C CA . CYS A 1 128 ? 8.781 -3.686 -4.728 1.00 77.38 128 CYS A CA 1
ATOM 972 C C . CYS A 1 128 ? 10.214 -3.627 -5.271 1.00 77.38 128 CYS A C 1
ATOM 974 O O . CYS A 1 128 ? 10.534 -4.272 -6.261 1.00 77.38 128 CYS A O 1
ATOM 976 N N . VAL A 1 129 ? 11.075 -2.818 -4.648 1.00 68.75 129 VAL A N 1
ATOM 977 C CA . VAL A 1 129 ? 12.475 -2.629 -5.066 1.00 68.75 129 VAL A CA 1
ATOM 978 C C . VAL A 1 129 ? 13.398 -2.531 -3.861 1.00 68.75 129 VAL A C 1
ATOM 980 O O . VAL A 1 129 ? 12.986 -2.593 -2.712 1.00 68.75 129 VAL A O 1
ATOM 983 N N . ARG A 1 130 ? 14.684 -2.341 -4.121 1.00 51.38 130 ARG A N 1
ATOM 984 C CA . ARG A 1 130 ? 15.734 -2.250 -3.117 1.00 51.38 130 ARG A CA 1
ATOM 985 C C . ARG A 1 130 ? 16.059 -0.762 -2.851 1.00 51.38 130 ARG A C 1
ATOM 987 O O . ARG A 1 130 ? 16.810 -0.248 -3.664 1.00 51.38 130 ARG A O 1
ATOM 994 N N . LEU A 1 131 ? 15.487 -0.057 -1.840 1.00 41.00 131 LEU A N 1
ATOM 995 C CA . LEU A 1 131 ? 16.068 1.049 -0.993 1.00 41.00 131 LEU A CA 1
ATOM 996 C C . LEU A 1 131 ? 15.054 1.840 -0.055 1.00 41.00 131 LEU A C 1
ATOM 998 O O . LEU A 1 131 ? 13.853 1.721 -0.196 1.00 41.00 131 LEU A O 1
ATOM 1002 N N . LEU A 1 132 ? 15.585 2.603 0.933 1.00 49.62 132 LEU A N 1
ATOM 1003 C CA . LEU A 1 132 ? 15.112 3.651 1.905 1.00 49.62 132 LEU A CA 1
ATOM 1004 C C . LEU A 1 132 ? 14.036 3.480 3.052 1.00 49.62 132 LEU A C 1
ATOM 1006 O O . LEU A 1 132 ? 13.230 2.565 3.048 1.00 49.62 132 LEU A O 1
ATOM 1010 N N . TYR A 1 133 ? 14.137 4.397 4.059 1.00 44.97 133 TYR A N 1
ATOM 1011 C CA . TYR A 1 133 ? 13.488 4.699 5.376 1.00 44.97 133 TYR A CA 1
ATOM 1012 C C . TYR A 1 133 ? 12.317 3.835 5.885 1.00 44.97 133 TYR A C 1
ATOM 1014 O O . TYR A 1 133 ? 11.344 3.601 5.181 1.00 44.97 133 TYR A O 1
ATOM 1022 N N . TYR A 1 134 ? 12.360 3.484 7.183 1.00 54.41 134 TYR A N 1
ATOM 1023 C CA . TYR A 1 134 ? 11.375 2.613 7.832 1.00 54.41 134 TYR A CA 1
ATOM 1024 C C . TYR A 1 134 ? 10.756 3.227 9.094 1.00 54.41 134 TYR A C 1
ATOM 1026 O O . TYR A 1 134 ? 11.402 3.963 9.843 1.00 54.41 134 TYR A O 1
ATOM 1034 N N . LEU A 1 135 ? 9.493 2.879 9.329 1.00 54.62 135 LEU A N 1
ATOM 1035 C CA . LEU A 1 135 ? 8.865 2.987 10.638 1.00 54.62 135 LEU A CA 1
ATOM 1036 C C . LEU A 1 135 ? 9.034 1.649 11.345 1.00 54.62 135 LEU A C 1
ATOM 1038 O O . LEU A 1 135 ? 8.899 0.595 10.726 1.00 54.62 135 LEU A O 1
ATOM 1042 N N . ASP A 1 136 ? 9.370 1.702 12.627 1.00 59.94 136 ASP A N 1
ATOM 1043 C CA . ASP A 1 136 ? 9.756 0.520 13.383 1.00 59.94 136 ASP A CA 1
ATOM 1044 C C . ASP A 1 136 ? 8.547 -0.057 14.143 1.00 59.94 136 ASP A C 1
ATOM 1046 O O . ASP A 1 136 ? 8.141 0.527 15.149 1.00 59.94 136 ASP A O 1
ATOM 1050 N N . PRO A 1 137 ? 7.955 -1.191 13.730 1.00 57.31 137 PRO A N 1
ATOM 1051 C CA . PRO A 1 137 ? 6.843 -1.784 14.465 1.00 57.31 137 PRO A CA 1
ATOM 1052 C C . PRO A 1 137 ? 7.273 -2.424 15.801 1.00 57.31 137 PRO A C 1
ATOM 1054 O O . PRO A 1 137 ? 6.403 -2.850 16.560 1.00 57.31 137 PRO A O 1
ATOM 1057 N N . HIS A 1 138 ? 8.573 -2.495 16.123 1.00 60.34 138 HIS A N 1
ATOM 1058 C CA . HIS A 1 138 ? 9.131 -3.211 17.282 1.00 60.34 138 HIS A CA 1
ATOM 1059 C C . HIS A 1 138 ? 9.028 -2.440 18.611 1.00 60.34 138 HIS A C 1
ATOM 1061 O O . HIS A 1 138 ? 9.897 -2.520 19.481 1.00 60.34 138 HIS A O 1
ATOM 1067 N N . LEU A 1 139 ? 7.930 -1.715 18.810 1.00 60.38 139 LEU A N 1
ATOM 1068 C CA . LEU A 1 139 ? 7.561 -1.216 20.133 1.00 60.38 139 LEU A CA 1
ATOM 1069 C C . LEU A 1 139 ? 7.038 -2.383 20.994 1.00 60.38 139 LEU A C 1
ATOM 1071 O O . LEU A 1 139 ? 6.605 -3.409 20.466 1.00 60.38 139 LEU A O 1
ATOM 1075 N N . ALA A 1 140 ? 7.079 -2.245 22.324 1.00 58.12 140 ALA A N 1
ATOM 1076 C CA . ALA A 1 140 ? 6.568 -3.267 23.245 1.00 58.12 140 ALA A CA 1
ATOM 1077 C C . ALA A 1 140 ? 5.164 -3.743 22.825 1.00 58.12 140 ALA A C 1
ATOM 1079 O O . ALA A 1 140 ? 4.321 -2.925 22.458 1.00 58.12 140 ALA A O 1
ATOM 1080 N N . THR A 1 141 ? 4.920 -5.059 22.864 1.00 67.88 141 THR A N 1
ATOM 1081 C CA . THR A 1 141 ? 3.647 -5.656 22.432 1.00 67.88 141 THR A CA 1
ATOM 1082 C C . THR A 1 141 ? 2.477 -5.007 23.159 1.00 67.88 141 THR A C 1
ATOM 1084 O O . THR A 1 141 ? 2.434 -4.986 24.388 1.00 67.88 141 THR A O 1
ATOM 1087 N N . GLN A 1 142 ? 1.530 -4.484 22.387 1.00 73.06 142 GLN A N 1
ATOM 1088 C CA . GLN A 1 142 ? 0.365 -3.784 22.913 1.00 73.06 142 GLN A CA 1
ATOM 1089 C C . GLN A 1 142 ? -0.852 -4.718 22.961 1.00 73.06 142 GLN A C 1
ATOM 1091 O O . GLN A 1 142 ? -0.918 -5.681 22.188 1.00 73.06 142 GLN A O 1
ATOM 1096 N N . PRO A 1 143 ? -1.826 -4.456 23.850 1.00 80.06 143 PRO A N 1
ATOM 1097 C CA . PRO A 1 143 ? -3.119 -5.127 23.805 1.00 80.06 143 PRO A CA 1
ATOM 1098 C C . PRO A 1 143 ? -3.786 -4.948 22.436 1.00 80.06 143 PRO A C 1
ATOM 1100 O O . PRO A 1 143 ? -3.732 -3.868 21.852 1.00 80.06 143 PRO A O 1
ATOM 1103 N N . ALA A 1 144 ? -4.428 -6.004 21.938 1.00 81.56 144 ALA A N 1
ATOM 1104 C CA . ALA A 1 144 ? -5.107 -5.977 20.647 1.00 81.56 144 ALA A CA 1
ATOM 1105 C C . ALA A 1 144 ? -6.256 -4.955 20.641 1.00 81.56 144 ALA A C 1
ATOM 1107 O O . ALA A 1 144 ? -7.134 -4.990 21.512 1.00 81.56 144 ALA A O 1
ATOM 1108 N N . LEU A 1 145 ? -6.284 -4.083 19.630 1.00 81.31 145 LEU A N 1
ATOM 1109 C CA . LEU A 1 145 ? -7.362 -3.114 19.447 1.00 81.31 145 LEU A CA 1
ATOM 1110 C C . LEU A 1 145 ? -8.496 -3.776 18.660 1.00 81.31 145 LEU A C 1
ATOM 1112 O O . LEU A 1 145 ? -8.466 -3.843 17.433 1.00 81.31 145 LEU A O 1
ATOM 1116 N N . THR A 1 146 ? -9.482 -4.311 19.377 1.00 84.00 146 THR A N 1
ATOM 1117 C CA . THR A 1 146 ? -10.536 -5.168 18.799 1.00 84.00 146 THR A CA 1
ATOM 1118 C C . THR A 1 146 ? -11.882 -4.471 18.610 1.00 84.00 146 THR A C 1
ATOM 1120 O O . THR A 1 146 ? -12.672 -4.909 17.776 1.00 84.00 146 THR A O 1
ATOM 1123 N N . ASP A 1 147 ? -12.148 -3.389 19.347 1.00 80.44 147 ASP A N 1
ATOM 1124 C CA . ASP A 1 147 ? -13.405 -2.636 19.297 1.00 80.44 147 ASP A CA 1
ATOM 1125 C C . ASP A 1 147 ? -13.124 -1.164 18.972 1.00 80.44 147 ASP A C 1
ATOM 1127 O O . ASP A 1 147 ? -12.331 -0.502 19.644 1.00 80.44 147 ASP A O 1
ATOM 1131 N N . ALA A 1 148 ? -13.813 -0.639 17.958 1.00 77.00 148 ALA A N 1
ATOM 1132 C CA . ALA A 1 148 ? -13.720 0.759 17.549 1.00 77.00 148 ALA A CA 1
ATOM 1133 C C . ALA A 1 148 ? -14.127 1.735 18.669 1.00 77.00 148 ALA A C 1
ATOM 1135 O O . ALA A 1 148 ? -13.645 2.860 18.700 1.00 77.00 148 ALA A O 1
ATOM 1136 N N . LYS A 1 149 ? -14.963 1.322 19.633 1.00 78.44 149 LYS A N 1
ATOM 1137 C CA . LYS A 1 149 ? -15.330 2.151 20.800 1.00 78.44 149 LYS A CA 1
ATOM 1138 C C . LYS A 1 149 ? -14.163 2.419 21.749 1.00 78.44 149 LYS A C 1
ATOM 1140 O O . LYS A 1 149 ? -14.239 3.336 22.566 1.00 78.44 149 LYS A O 1
ATOM 1145 N N . LEU A 1 150 ? -13.115 1.602 21.671 1.00 73.88 150 LEU A N 1
ATOM 1146 C CA . LEU A 1 150 ? -11.898 1.770 22.459 1.00 73.88 150 LEU A CA 1
ATOM 1147 C C . LEU A 1 150 ? -10.955 2.804 21.838 1.00 73.88 150 LEU A C 1
ATOM 1149 O O . LEU A 1 150 ? -9.991 3.190 22.484 1.00 73.88 150 LEU A O 1
ATOM 1153 N N . ILE A 1 151 ? -11.228 3.273 20.618 1.00 75.56 151 ILE A N 1
ATOM 1154 C CA . ILE A 1 151 ? -10.469 4.339 19.968 1.00 75.56 151 ILE A CA 1
ATOM 1155 C C . ILE A 1 151 ? -10.774 5.660 20.690 1.00 75.56 151 ILE A C 1
ATOM 1157 O O . ILE A 1 151 ? -11.811 6.281 20.469 1.00 75.56 151 ILE A O 1
ATOM 1161 N N . GLN A 1 152 ? -9.867 6.083 21.569 1.00 68.12 152 GLN A N 1
ATOM 1162 C CA . GLN A 1 152 ? -9.911 7.373 22.267 1.00 68.12 152 GLN A CA 1
ATOM 1163 C C . GLN A 1 152 ? -8.576 8.109 22.124 1.00 68.12 152 GLN A C 1
ATOM 1165 O O . GLN A 1 152 ? -7.533 7.483 21.923 1.00 68.12 152 GLN A O 1
ATOM 1170 N N . GLU A 1 153 ? -8.581 9.431 22.275 1.00 57.44 153 GLU A N 1
ATOM 1171 C CA . GLU A 1 153 ? -7.359 10.241 22.299 1.00 57.44 153 GLU A CA 1
ATOM 1172 C C . GLU A 1 153 ? -6.389 9.718 23.382 1.00 57.44 153 GLU A C 1
ATOM 1174 O O . GLU A 1 153 ? -6.760 9.569 24.544 1.00 57.44 153 GLU A O 1
ATOM 1179 N N . GLY A 1 154 ? -5.161 9.356 22.989 1.00 58.03 154 GLY A N 1
ATOM 1180 C CA . GLY A 1 154 ? -4.167 8.733 23.880 1.00 58.03 154 GLY A CA 1
ATOM 1181 C C . GLY A 1 154 ? -4.182 7.197 23.937 1.00 58.03 154 GLY A C 1
ATOM 1182 O O . GLY A 1 154 ? -3.321 6.612 24.589 1.00 58.03 154 GLY A O 1
ATOM 1183 N N . THR A 1 155 ? -5.090 6.529 23.216 1.00 60.00 155 THR A N 1
ATOM 1184 C CA . THR A 1 155 ? -5.070 5.056 23.045 1.00 60.00 155 THR A CA 1
ATOM 1185 C C . THR A 1 155 ? -3.941 4.606 22.107 1.00 60.00 155 THR A C 1
ATOM 1187 O O . THR A 1 155 ? -3.585 3.431 22.061 1.00 60.00 155 THR A O 1
ATOM 1190 N N . PHE A 1 156 ? -3.362 5.539 21.349 1.00 66.00 156 PHE A N 1
ATOM 1191 C CA . PHE A 1 156 ? -2.415 5.263 20.273 1.00 66.00 156 PHE A CA 1
ATOM 1192 C C . PHE A 1 156 ? -0.998 5.665 20.673 1.00 66.00 156 PHE A C 1
ATOM 1194 O O . PHE A 1 156 ? -0.774 6.761 21.191 1.00 66.00 156 PHE A O 1
ATOM 1201 N N . ILE A 1 157 ? -0.017 4.830 20.329 1.00 57.25 157 ILE A N 1
ATOM 1202 C CA . ILE A 1 157 ? 1.375 5.272 20.262 1.00 57.25 157 ILE A CA 1
ATOM 1203 C C . ILE A 1 157 ? 1.614 5.793 18.848 1.00 57.25 157 ILE A C 1
ATOM 1205 O O . ILE A 1 157 ? 1.916 5.030 17.933 1.00 57.25 157 ILE A O 1
ATOM 1209 N N . HIS A 1 158 ? 1.505 7.107 18.663 1.00 64.75 158 HIS A N 1
ATOM 1210 C CA . HIS A 1 158 ? 2.215 7.726 17.553 1.00 64.75 158 HIS A CA 1
ATOM 1211 C C . HIS A 1 158 ? 3.708 7.532 17.814 1.00 64.75 158 HIS A C 1
ATOM 1213 O O . HIS A 1 158 ? 4.189 7.809 18.916 1.00 64.75 158 HIS A O 1
ATOM 1219 N N . GLN A 1 159 ? 4.464 7.075 16.818 1.00 63.44 159 GLN A N 1
ATOM 1220 C CA . GLN A 1 159 ? 5.914 7.226 16.878 1.00 63.44 159 GLN A CA 1
ATOM 1221 C C . GLN A 1 159 ? 6.238 8.719 16.791 1.00 63.44 159 GLN A C 1
ATOM 1223 O O . GLN A 1 159 ? 6.408 9.281 15.716 1.00 63.44 159 GLN A O 1
ATOM 1228 N N . LEU A 1 160 ? 6.282 9.371 17.956 1.00 63.56 160 LEU A N 1
ATOM 1229 C CA . LEU A 1 160 ? 6.566 10.802 18.095 1.00 63.56 160 LEU A CA 1
ATOM 1230 C C . LEU A 1 160 ? 8.024 11.129 17.758 1.00 63.56 160 LEU A C 1
ATOM 1232 O O . LEU A 1 160 ? 8.356 12.279 17.481 1.00 63.56 160 LEU A O 1
ATOM 1236 N N . LYS A 1 161 ? 8.899 10.117 17.797 1.00 60.44 161 LYS A N 1
ATOM 1237 C CA . LYS A 1 161 ? 10.309 10.241 17.456 1.00 60.44 161 LYS A CA 1
ATOM 1238 C C . LYS A 1 161 ? 10.603 9.416 16.200 1.00 60.44 161 LYS A C 1
ATOM 1240 O O . LYS A 1 161 ? 10.513 8.192 16.269 1.00 60.44 161 LYS A O 1
ATOM 1245 N N . PRO A 1 162 ? 10.982 10.049 15.080 1.00 64.12 162 PRO A N 1
ATOM 1246 C CA . PRO A 1 162 ? 11.408 9.315 13.899 1.00 64.12 162 PRO A CA 1
ATOM 1247 C C . PRO A 1 162 ? 12.708 8.560 14.196 1.00 64.12 162 PRO A C 1
ATOM 1249 O O . PRO A 1 162 ? 13.620 9.090 14.840 1.00 64.12 162 PRO A O 1
ATOM 1252 N N . HIS A 1 163 ? 12.791 7.317 13.730 1.00 65.88 163 HIS A N 1
ATOM 1253 C CA . HIS A 1 163 ? 14.023 6.536 13.748 1.00 65.88 163 HIS A CA 1
ATOM 1254 C C . HIS A 1 163 ? 14.798 6.794 12.452 1.00 65.88 163 HIS A C 1
ATOM 1256 O O . HIS A 1 163 ? 14.210 6.971 11.387 1.00 65.88 163 HIS A O 1
ATOM 1262 N N . SER A 1 164 ? 16.126 6.838 12.537 1.00 56.00 164 SER A N 1
ATOM 1263 C CA . SER A 1 164 ? 16.998 6.970 11.372 1.00 56.00 164 SER A CA 1
ATOM 1264 C C . SER A 1 164 ? 17.898 5.747 11.244 1.00 56.00 164 SER A C 1
ATOM 1266 O O . SER A 1 164 ? 18.345 5.167 12.234 1.00 56.00 164 SER A O 1
ATOM 1268 N N . LEU A 1 165 ? 18.165 5.353 10.001 1.00 65.69 165 LEU A N 1
ATOM 1269 C CA . LEU A 1 165 ? 19.080 4.273 9.657 1.00 65.69 165 LEU A CA 1
ATOM 1270 C C . LEU A 1 165 ? 20.028 4.768 8.578 1.00 65.69 165 LEU A C 1
ATOM 1272 O O . LEU A 1 165 ? 19.606 5.432 7.633 1.00 65.69 165 LEU A O 1
ATOM 1276 N N . GLY A 1 166 ? 21.311 4.453 8.728 1.00 62.34 166 GLY A N 1
ATOM 1277 C CA . GLY A 1 166 ? 22.283 4.717 7.676 1.00 62.34 166 GLY A CA 1
ATOM 1278 C C . GLY A 1 166 ? 22.004 3.843 6.454 1.00 62.34 166 GLY A C 1
ATOM 1279 O O . GLY A 1 166 ? 21.717 2.657 6.600 1.00 62.34 166 GLY A O 1
ATOM 1280 N N . TRP A 1 167 ? 22.156 4.415 5.261 1.00 66.62 167 TRP A N 1
ATOM 1281 C CA . TRP A 1 167 ? 21.940 3.739 3.977 1.00 66.62 167 TRP A CA 1
ATOM 1282 C C . TRP A 1 167 ? 22.684 2.409 3.830 1.00 66.62 167 TRP A C 1
ATOM 1284 O O . TRP A 1 167 ? 22.155 1.468 3.257 1.00 66.62 167 TRP A O 1
ATOM 1294 N N . SER A 1 168 ? 23.887 2.297 4.393 1.00 71.81 168 SER A N 1
ATOM 1295 C CA . SER A 1 168 ? 24.698 1.074 4.339 1.00 71.81 168 SER A CA 1
ATOM 1296 C C . SER A 1 168 ? 24.176 -0.078 5.203 1.00 71.81 168 SER A C 1
ATOM 1298 O O . SER A 1 168 ? 24.624 -1.207 5.040 1.00 71.81 168 SER A O 1
ATOM 1300 N N . ARG A 1 169 ? 23.268 0.194 6.148 1.00 69.81 169 ARG A N 1
ATOM 1301 C CA . ARG 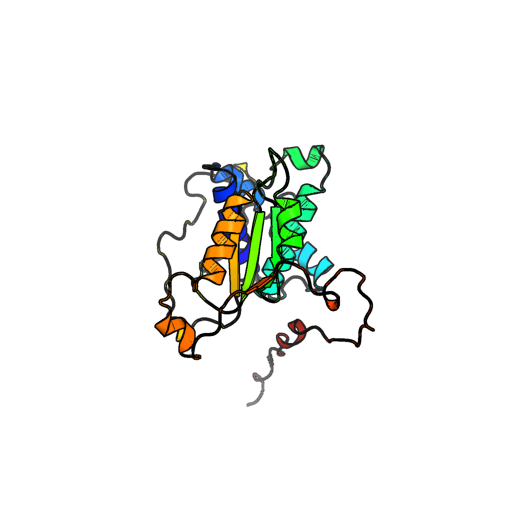A 1 169 ? 22.700 -0.802 7.082 1.00 69.81 169 ARG A CA 1
ATOM 1302 C C . ARG A 1 169 ? 21.311 -1.273 6.684 1.00 69.81 169 ARG A C 1
ATOM 1304 O O . ARG A 1 169 ? 20.671 -2.036 7.399 1.00 69.81 169 ARG A O 1
ATOM 1311 N N . LEU A 1 170 ? 20.819 -0.730 5.593 1.00 69.56 170 LEU A N 1
ATOM 1312 C CA . LEU A 1 170 ? 19.481 -0.927 5.116 1.00 69.56 170 LEU A CA 1
ATOM 1313 C C . LEU A 1 170 ? 19.429 -2.234 4.316 1.00 69.56 170 LEU A C 1
ATOM 1315 O O . LEU A 1 170 ? 20.294 -2.483 3.476 1.00 69.56 170 LEU A O 1
ATOM 1319 N N . ASN A 1 171 ? 18.432 -3.077 4.593 1.00 70.50 171 ASN A N 1
ATOM 1320 C CA . ASN A 1 171 ? 18.256 -4.314 3.838 1.00 70.50 171 ASN A CA 1
ATOM 1321 C C . ASN A 1 171 ? 18.005 -3.971 2.368 1.00 70.50 171 ASN A C 1
ATOM 1323 O O . ASN A 1 171 ? 17.366 -2.978 2.065 1.00 70.50 171 ASN A O 1
ATOM 1327 N N . SER A 1 172 ? 18.492 -4.790 1.449 1.00 67.94 172 SER A N 1
ATOM 1328 C CA . SER A 1 172 ? 18.244 -4.587 0.032 1.00 67.94 172 SER A CA 1
ATOM 1329 C C . SER A 1 172 ? 16.811 -4.950 -0.395 1.00 67.94 172 SER A C 1
ATOM 1331 O O . SER A 1 172 ? 16.506 -4.826 -1.555 1.00 67.94 172 SER A O 1
ATOM 1333 N N . SER A 1 173 ? 15.903 -5.403 0.463 1.00 72.81 173 SER A N 1
ATOM 1334 C CA . SER A 1 173 ? 14.512 -5.705 0.081 1.00 72.81 173 SER A CA 1
ATOM 1335 C C . SER A 1 173 ? 13.548 -4.650 0.636 1.00 72.81 173 SER A C 1
ATOM 1337 O O . SER A 1 173 ? 13.504 -4.479 1.854 1.00 72.81 173 SER A O 1
ATOM 1339 N N . MET A 1 174 ? 12.782 -3.952 -0.223 1.00 76.25 174 MET A N 1
ATOM 1340 C CA . MET A 1 174 ? 11.749 -2.960 0.150 1.00 76.25 174 MET A CA 1
ATOM 1341 C C . MET A 1 174 ? 10.554 -2.938 -0.806 1.00 76.25 174 MET A C 1
ATOM 1343 O O . MET A 1 174 ? 10.498 -3.601 -1.839 1.00 76.25 174 MET A O 1
ATOM 1347 N N . CYS A 1 175 ? 9.571 -2.125 -0.430 1.00 80.25 175 CYS A N 1
ATOM 1348 C CA . CYS A 1 175 ? 8.426 -1.766 -1.234 1.00 80.25 175 CYS A CA 1
ATOM 1349 C C . CYS A 1 175 ? 8.154 -0.266 -1.093 1.00 80.25 175 CYS A C 1
ATOM 1351 O O . CYS A 1 175 ? 8.008 0.236 0.020 1.00 80.25 175 CYS A O 1
ATOM 1353 N N . PHE A 1 176 ? 8.053 0.437 -2.218 1.00 83.81 176 PHE A N 1
ATOM 1354 C CA . PHE A 1 176 ? 7.736 1.861 -2.281 1.00 83.81 176 PHE A CA 1
ATOM 1355 C C . PHE A 1 176 ? 6.271 2.047 -2.648 1.00 83.81 176 PHE A C 1
ATOM 1357 O O . PHE A 1 176 ? 5.799 1.432 -3.596 1.00 83.81 176 PHE A O 1
ATOM 1364 N N . GLY A 1 177 ? 5.552 2.902 -1.922 1.00 85.94 177 GLY A N 1
ATOM 1365 C CA . GLY A 1 177 ? 4.163 3.236 -2.230 1.00 85.94 177 GLY A CA 1
ATOM 1366 C C . GLY A 1 177 ? 4.020 4.637 -2.816 1.00 85.94 177 GLY A C 1
ATOM 1367 O O . GLY A 1 177 ? 4.428 5.608 -2.183 1.00 85.94 177 GLY A O 1
ATOM 1368 N N . PHE A 1 178 ? 3.380 4.748 -3.979 1.00 90.12 178 PHE A N 1
ATOM 1369 C CA . PHE A 1 178 ? 3.032 6.011 -4.632 1.00 90.12 178 PHE A CA 1
ATOM 1370 C C . PHE A 1 178 ? 1.516 6.105 -4.799 1.00 90.12 178 PHE A C 1
ATOM 1372 O O . PHE A 1 178 ? 0.892 5.207 -5.355 1.00 90.12 178 PHE A O 1
ATOM 1379 N N . MET A 1 179 ? 0.900 7.182 -4.315 1.00 89.81 179 MET A N 1
ATOM 1380 C CA . MET A 1 179 ? -0.537 7.413 -4.484 1.00 89.81 179 MET A CA 1
ATOM 1381 C C . MET A 1 179 ? -0.771 8.305 -5.701 1.00 89.81 179 MET A C 1
ATOM 1383 O O . MET A 1 179 ? -0.357 9.462 -5.692 1.00 89.81 179 MET A O 1
ATOM 1387 N N . LEU A 1 180 ? -1.469 7.784 -6.707 1.00 90.25 180 LEU A N 1
ATOM 1388 C CA . LEU A 1 180 ? -1.843 8.508 -7.920 1.00 90.25 180 LEU A CA 1
ATOM 1389 C C . LEU A 1 180 ? -3.350 8.759 -7.908 1.00 90.25 180 LEU A C 1
ATOM 1391 O O . LEU A 1 180 ? -4.152 7.826 -7.864 1.00 90.25 180 LEU A O 1
ATOM 1395 N N . ARG A 1 181 ? -3.760 10.027 -7.919 1.00 86.69 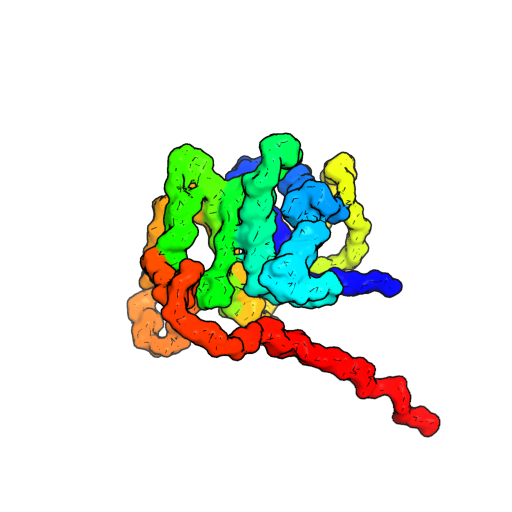181 ARG A N 1
ATOM 1396 C CA . ARG A 1 181 ? -5.177 10.411 -7.788 1.00 86.69 181 ARG A CA 1
ATOM 1397 C C . ARG A 1 181 ? -5.894 10.505 -9.123 1.00 86.69 181 ARG A C 1
ATOM 1399 O O . ARG A 1 181 ? -7.117 10.430 -9.162 1.00 86.69 181 ARG A O 1
ATOM 1406 N N . ASN A 1 182 ? -5.156 10.745 -10.198 1.00 86.69 182 ASN A N 1
ATOM 1407 C CA . ASN A 1 182 ? -5.706 10.952 -11.529 1.00 86.69 182 ASN A CA 1
ATOM 1408 C C . ASN A 1 182 ? -4.643 10.670 -12.599 1.00 86.69 182 ASN A C 1
ATOM 1410 O O . ASN A 1 182 ? -3.466 10.463 -12.301 1.00 86.69 182 ASN A O 1
ATOM 1414 N N . ARG A 1 183 ? -5.071 10.685 -13.864 1.00 87.00 183 ARG A N 1
ATOM 1415 C CA . ARG A 1 183 ? -4.186 10.440 -15.006 1.00 87.00 183 ARG A CA 1
ATOM 1416 C C . ARG A 1 183 ? -3.092 11.498 -15.166 1.00 87.00 183 ARG A C 1
ATOM 1418 O O . ARG A 1 183 ? -2.001 11.145 -15.589 1.00 87.00 183 ARG A O 1
ATOM 1425 N N . ALA A 1 184 ? -3.356 12.760 -14.823 1.00 89.56 184 ALA A N 1
ATOM 1426 C CA . ALA A 1 184 ? -2.335 13.805 -14.910 1.00 89.56 184 ALA A CA 1
ATOM 1427 C C . ALA A 1 184 ? -1.163 13.501 -13.963 1.00 89.56 184 ALA A C 1
ATOM 1429 O O . ALA A 1 184 ? -0.019 13.534 -14.393 1.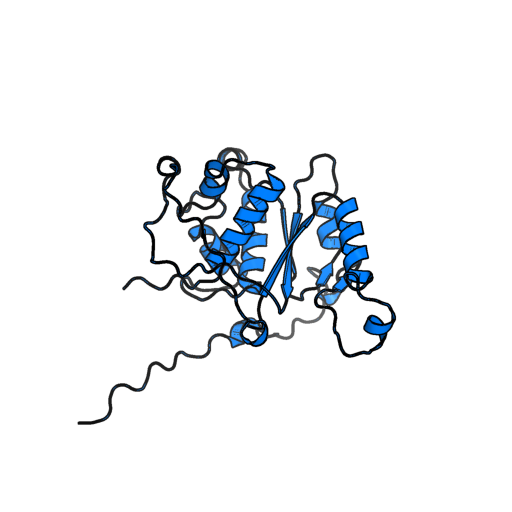00 89.56 184 ALA A O 1
ATOM 1430 N N . GLU A 1 185 ? -1.445 13.061 -12.733 1.00 91.44 185 GLU A N 1
ATOM 1431 C CA . GLU A 1 185 ? -0.406 12.638 -11.785 1.00 91.44 185 GLU A CA 1
ATOM 1432 C C . GLU A 1 185 ? 0.373 11.406 -12.256 1.00 91.44 185 GLU A C 1
ATOM 1434 O O . GLU A 1 185 ? 1.568 11.307 -11.990 1.00 91.44 185 GLU A O 1
ATOM 1439 N N . LEU A 1 186 ? -0.265 10.475 -12.975 1.00 90.19 186 LEU A N 1
ATOM 1440 C CA . LEU A 1 186 ? 0.444 9.352 -13.597 1.00 90.19 186 LEU A CA 1
ATOM 1441 C C . LEU A 1 186 ? 1.407 9.828 -14.698 1.00 90.19 186 LEU A C 1
ATOM 1443 O O . LEU A 1 186 ? 2.520 9.308 -14.798 1.00 90.19 186 LEU A O 1
ATOM 1447 N N . GLU A 1 187 ? 1.007 10.796 -15.524 1.00 89.06 187 GLU A N 1
ATOM 1448 C CA . GLU A 1 187 ? 1.887 11.369 -16.552 1.00 89.06 187 GLU A CA 1
ATOM 1449 C C . GLU A 1 187 ? 3.030 12.184 -15.934 1.00 89.06 187 GLU A C 1
ATOM 1451 O O . GLU A 1 187 ? 4.176 12.043 -16.366 1.00 89.06 187 GLU A O 1
ATOM 1456 N N . ASP A 1 188 ? 2.751 12.961 -14.886 1.00 89.56 188 ASP A N 1
ATOM 1457 C CA . ASP A 1 188 ? 3.767 13.695 -14.126 1.00 89.56 188 ASP A CA 1
ATOM 1458 C C . ASP A 1 188 ? 4.776 12.723 -13.499 1.00 89.56 188 ASP A C 1
ATOM 1460 O O . ASP A 1 188 ? 5.985 12.898 -13.644 1.00 89.56 188 ASP A O 1
ATOM 1464 N N . PHE A 1 189 ? 4.292 11.642 -12.876 1.00 87.88 189 PHE A N 1
ATOM 1465 C CA . PHE A 1 189 ? 5.131 10.588 -12.304 1.00 87.88 189 PHE A CA 1
ATOM 1466 C C . PHE A 1 189 ? 5.974 9.869 -13.365 1.00 87.88 189 PHE A C 1
ATOM 1468 O O . PHE A 1 189 ? 7.168 9.644 -13.172 1.00 87.88 189 PHE A O 1
ATOM 1475 N N . THR A 1 190 ? 5.378 9.552 -14.518 1.00 86.81 190 THR A N 1
ATOM 1476 C CA . THR A 1 190 ? 6.082 8.926 -15.650 1.00 86.81 190 THR A CA 1
ATOM 1477 C C . THR A 1 190 ? 7.186 9.837 -16.176 1.00 86.81 190 THR A C 1
ATOM 1479 O O . THR A 1 190 ? 8.296 9.383 -16.454 1.00 86.81 190 THR A O 1
ATOM 1482 N N . THR A 1 191 ? 6.884 11.127 -16.313 1.00 86.56 191 THR A N 1
ATOM 1483 C CA . THR A 1 191 ? 7.838 12.143 -16.756 1.00 86.56 191 THR A CA 1
ATOM 1484 C C . THR A 1 191 ? 8.983 12.264 -15.758 1.00 86.56 191 THR A C 1
ATOM 1486 O O . THR A 1 191 ? 10.140 12.215 -16.163 1.00 86.56 191 THR A O 1
ATOM 1489 N N . TRP A 1 192 ? 8.670 12.319 -14.463 1.00 84.06 192 TRP A N 1
ATOM 1490 C CA . TRP A 1 192 ? 9.652 12.376 -13.384 1.00 84.06 192 TRP A CA 1
ATOM 1491 C C . TRP A 1 192 ? 10.610 11.173 -13.387 1.00 84.06 192 TRP A C 1
ATOM 1493 O O . TRP A 1 192 ? 11.825 11.381 -13.375 1.00 84.06 192 TRP A O 1
ATOM 1503 N N . ILE A 1 193 ? 10.094 9.941 -13.518 1.00 81.62 193 ILE A N 1
ATOM 1504 C CA . ILE A 1 193 ? 10.942 8.738 -13.625 1.00 81.62 193 ILE A CA 1
ATOM 1505 C C . ILE A 1 193 ? 11.812 8.789 -14.882 1.00 81.62 193 ILE A C 1
ATOM 1507 O O . ILE A 1 193 ? 12.998 8.493 -14.814 1.00 81.62 193 ILE A O 1
ATOM 1511 N N . ARG A 1 194 ? 11.261 9.176 -16.039 1.00 78.50 194 ARG A N 1
ATOM 1512 C CA . ARG A 1 194 ? 12.019 9.217 -17.304 1.00 78.50 194 ARG A CA 1
ATOM 1513 C C . ARG A 1 194 ? 13.097 10.308 -17.327 1.00 78.50 194 ARG A C 1
ATOM 1515 O O . ARG A 1 194 ? 14.054 10.186 -18.083 1.00 78.50 194 ARG A O 1
ATOM 1522 N N . GLN A 1 195 ? 12.945 11.361 -16.524 1.00 74.25 195 GLN A N 1
ATOM 1523 C CA . GLN A 1 195 ? 13.839 12.524 -16.473 1.00 74.25 195 GLN A CA 1
ATOM 1524 C C . GLN A 1 195 ? 14.940 12.436 -15.404 1.00 74.25 195 GLN A C 1
ATOM 1526 O O . GLN A 1 195 ? 15.540 13.451 -15.069 1.00 74.25 195 GLN A O 1
ATOM 1531 N N . GLY A 1 196 ? 15.229 11.270 -14.826 1.00 64.88 196 GLY A N 1
ATOM 1532 C CA . GLY A 1 196 ? 16.342 11.184 -13.863 1.00 64.88 196 GLY A CA 1
ATOM 1533 C C . GLY A 1 196 ? 15.964 11.495 -12.431 1.00 64.88 196 GLY A C 1
ATOM 1534 O O . GLY A 1 196 ? 16.863 11.671 -11.624 1.00 64.88 196 GLY A O 1
ATOM 1535 N N . ASN A 1 197 ? 14.677 11.630 -12.094 1.00 63.53 197 ASN A N 1
ATOM 1536 C CA . ASN A 1 197 ? 14.253 12.174 -10.802 1.00 63.53 197 ASN A CA 1
ATOM 1537 C C . ASN A 1 197 ? 14.857 13.569 -10.487 1.00 63.53 197 ASN A C 1
ATOM 1539 O O . ASN A 1 197 ? 14.895 13.957 -9.319 1.00 63.53 197 ASN A O 1
ATOM 1543 N N . GLY A 1 198 ? 15.300 14.327 -11.504 1.00 57.25 198 GLY A N 1
ATOM 1544 C CA . GLY A 1 198 ? 15.928 15.649 -11.353 1.00 57.25 198 GLY A CA 1
ATOM 1545 C C . GLY A 1 198 ? 17.465 15.683 -11.376 1.00 57.25 198 GLY A C 1
ATOM 1546 O O . GLY A 1 198 ? 18.022 16.661 -10.889 1.00 57.25 198 GLY A O 1
ATOM 1547 N N . LEU A 1 199 ? 18.132 14.648 -11.899 1.00 55.25 199 LEU A N 1
ATOM 1548 C CA . LEU A 1 199 ? 19.588 14.616 -12.127 1.00 55.25 199 LEU A CA 1
ATOM 1549 C C . LEU A 1 199 ? 19.974 15.297 -13.456 1.00 55.25 199 LEU A C 1
ATOM 1551 O O . LEU A 1 199 ? 19.203 15.272 -14.419 1.00 55.25 199 LEU A O 1
ATOM 1555 N N . ASP A 1 200 ? 21.173 15.879 -13.515 1.00 55.66 200 ASP A N 1
ATOM 1556 C CA . ASP A 1 200 ? 21.676 16.591 -14.699 1.00 55.66 200 ASP A CA 1
ATOM 1557 C C . ASP A 1 200 ? 22.123 15.607 -15.812 1.00 55.66 200 ASP A C 1
ATOM 1559 O O . ASP A 1 200 ? 22.532 14.477 -15.541 1.00 55.66 200 ASP A O 1
ATOM 1563 N N . GLU A 1 201 ? 22.093 16.019 -17.093 1.00 55.69 201 GLU A N 1
ATOM 1564 C CA . GLU A 1 201 ? 22.452 15.161 -18.254 1.00 55.69 201 GLU A CA 1
ATOM 1565 C C . GLU A 1 201 ? 23.861 14.530 -18.153 1.00 55.69 201 GLU A C 1
ATOM 1567 O O . GLU A 1 201 ? 24.123 13.449 -18.693 1.00 55.69 201 GLU A O 1
ATOM 1572 N N . GLU A 1 202 ? 24.774 15.195 -17.444 1.00 57.00 202 GLU A N 1
ATOM 1573 C CA . GLU A 1 202 ? 26.150 14.743 -17.216 1.00 57.00 202 GLU A CA 1
ATOM 1574 C C . GLU A 1 202 ? 26.210 13.581 -16.203 1.00 57.00 202 GLU A C 1
ATOM 1576 O O . GLU A 1 202 ? 27.006 12.653 -16.362 1.00 57.00 202 GLU A O 1
ATOM 1581 N N . GLU A 1 203 ? 25.303 13.560 -15.219 1.00 56.75 203 GLU A N 1
ATOM 1582 C CA . GLU A 1 203 ? 25.154 12.461 -14.257 1.00 56.75 203 GLU A CA 1
ATOM 1583 C C . GLU A 1 203 ? 24.472 11.247 -14.912 1.00 56.75 203 GLU A C 1
ATOM 1585 O O . GLU A 1 203 ? 24.919 10.112 -14.710 1.00 56.75 203 GLU A O 1
ATOM 1590 N N . LEU A 1 204 ? 23.492 11.477 -15.804 1.00 52.66 204 LEU A N 1
ATOM 1591 C CA . LEU A 1 204 ? 22.790 10.430 -16.569 1.00 52.66 204 LEU A CA 1
ATOM 1592 C C . LEU A 1 204 ? 23.711 9.581 -17.465 1.00 52.66 204 LEU A C 1
ATOM 1594 O O . LEU A 1 204 ? 23.436 8.403 -17.703 1.00 52.66 204 LEU A O 1
ATOM 1598 N N . THR A 1 205 ? 24.783 10.163 -18.006 1.00 52.88 205 THR A N 1
ATOM 1599 C CA . THR A 1 205 ? 25.656 9.504 -19.000 1.00 52.88 205 THR A CA 1
ATOM 1600 C C . THR A 1 205 ? 26.869 8.798 -18.391 1.00 52.88 205 THR A C 1
ATOM 1602 O O . THR A 1 205 ? 27.570 8.064 -19.090 1.00 52.88 205 THR A O 1
ATOM 1605 N N . SER A 1 206 ? 27.090 8.948 -17.082 1.00 56.56 206 SER A N 1
ATOM 1606 C CA . SER A 1 206 ? 28.251 8.397 -16.368 1.00 56.56 206 SER A CA 1
ATOM 1607 C C . SER A 1 206 ? 28.212 6.872 -16.154 1.00 56.56 206 SER A C 1
ATOM 1609 O O . SER A 1 206 ? 29.210 6.276 -15.746 1.00 56.56 206 SER A O 1
ATOM 1611 N N . GLY A 1 207 ? 27.091 6.206 -16.465 1.00 51.19 207 GLY A N 1
ATOM 1612 C CA . GLY A 1 207 ? 26.975 4.741 -16.481 1.00 51.19 207 GLY A CA 1
ATOM 1613 C C . GLY A 1 207 ? 27.068 4.052 -15.112 1.00 51.19 207 GLY A C 1
ATOM 1614 O O . GLY A 1 207 ? 27.021 2.821 -15.059 1.00 51.19 207 GLY A O 1
ATOM 1615 N N . SER A 1 208 ? 27.191 4.803 -14.011 1.00 49.69 208 SER A N 1
ATOM 1616 C CA . SER A 1 208 ? 27.314 4.247 -12.658 1.00 49.69 208 SER A CA 1
ATOM 1617 C C . SER A 1 208 ? 25.986 4.067 -11.924 1.00 49.69 208 SER A C 1
ATOM 1619 O O . SER A 1 208 ? 25.941 3.292 -10.970 1.00 49.69 208 SER A O 1
ATOM 1621 N N . GLU A 1 209 ? 24.904 4.718 -12.355 1.00 53.12 209 GLU A N 1
ATOM 1622 C CA . GLU A 1 209 ? 23.630 4.694 -11.630 1.00 53.12 209 GLU A CA 1
ATOM 1623 C C . GLU A 1 209 ? 22.534 3.997 -12.441 1.00 53.12 209 GLU A C 1
ATOM 1625 O O . GLU A 1 209 ? 22.145 4.425 -13.527 1.00 53.12 209 GLU A O 1
ATOM 1630 N N . ARG A 1 210 ? 22.055 2.861 -11.917 1.00 56.12 210 ARG A N 1
ATOM 1631 C CA . ARG A 1 210 ? 20.866 2.178 -12.434 1.00 56.12 210 ARG A CA 1
ATOM 1632 C C . ARG A 1 210 ? 19.633 2.772 -11.766 1.00 56.12 210 ARG A C 1
ATOM 1634 O O . ARG A 1 210 ? 19.593 2.904 -10.545 1.00 56.12 210 ARG A O 1
ATOM 1641 N N . TRP A 1 211 ? 18.629 3.074 -12.578 1.00 66.25 211 TRP A N 1
ATOM 1642 C CA . TRP A 1 211 ? 17.299 3.488 -12.146 1.00 66.25 211 TRP A CA 1
ATOM 1643 C C . TRP A 1 211 ? 16.709 2.483 -11.154 1.00 66.25 211 TRP A C 1
ATOM 1645 O O . TRP A 1 211 ? 16.799 1.275 -11.374 1.00 66.25 211 TRP A O 1
ATOM 1655 N N . LEU A 1 212 ? 16.095 2.975 -10.075 1.00 69.56 212 LEU A N 1
ATOM 1656 C CA . LEU A 1 212 ? 15.385 2.104 -9.131 1.00 69.56 212 LEU A CA 1
ATOM 1657 C C . LEU A 1 212 ? 14.066 1.589 -9.699 1.00 69.56 212 LEU A C 1
ATOM 1659 O O . LEU A 1 212 ? 13.653 0.488 -9.355 1.00 69.56 212 LEU A O 1
ATOM 1663 N N . PHE A 1 213 ? 13.426 2.382 -10.556 1.00 77.88 213 PHE A N 1
ATOM 1664 C CA . PHE A 1 213 ? 12.127 2.091 -11.145 1.00 77.88 213 PHE A CA 1
ATOM 1665 C C . PHE A 1 213 ? 12.195 2.274 -12.654 1.00 77.88 213 PHE A C 1
ATOM 1667 O O . PHE A 1 213 ? 12.889 3.165 -13.147 1.00 77.88 213 PHE A O 1
ATOM 1674 N N . GLU A 1 214 ? 11.407 1.485 -13.371 1.00 81.88 214 GLU A N 1
ATOM 1675 C CA . GLU A 1 214 ? 11.183 1.644 -14.803 1.00 81.88 214 GLU A CA 1
ATOM 1676 C C . GLU A 1 214 ? 9.680 1.779 -15.074 1.00 81.88 214 GLU A C 1
ATOM 1678 O O . GLU A 1 214 ? 8.851 1.213 -14.358 1.00 81.88 214 GLU A O 1
ATOM 1683 N N . VAL A 1 215 ? 9.317 2.558 -16.098 1.00 83.25 215 VAL A N 1
ATOM 1684 C CA . VAL A 1 215 ? 7.923 2.735 -16.526 1.00 83.25 215 VAL A CA 1
ATOM 1685 C C . VAL A 1 215 ? 7.778 2.288 -17.972 1.00 83.25 215 VAL A C 1
ATOM 1687 O O . VAL A 1 215 ? 8.308 2.931 -18.885 1.00 83.25 215 VAL A O 1
ATOM 1690 N N . LEU A 1 216 ? 6.997 1.228 -18.178 1.00 84.81 216 LEU A N 1
ATOM 1691 C CA . LEU A 1 216 ? 6.690 0.678 -19.493 1.00 84.81 216 LEU A CA 1
ATOM 1692 C C . LEU A 1 216 ? 5.218 0.900 -19.847 1.00 84.81 216 LEU A C 1
ATOM 1694 O O . LEU A 1 216 ? 4.318 0.763 -19.019 1.00 84.81 216 LEU A O 1
ATOM 1698 N N . ASP A 1 217 ? 4.958 1.212 -21.117 1.00 84.56 217 ASP A N 1
ATOM 1699 C CA . ASP A 1 217 ? 3.594 1.498 -21.573 1.00 84.56 217 ASP A CA 1
ATOM 1700 C C . ASP A 1 217 ? 2.716 0.234 -21.624 1.00 84.56 217 ASP A C 1
ATOM 1702 O O . ASP A 1 217 ? 1.492 0.326 -21.543 1.00 84.56 217 ASP A O 1
ATOM 1706 N N . LYS A 1 218 ? 3.325 -0.949 -21.787 1.00 86.00 218 LYS A N 1
ATOM 1707 C CA . LYS A 1 218 ? 2.613 -2.225 -21.918 1.00 86.00 218 LYS A CA 1
ATOM 1708 C C . LYS A 1 218 ? 3.275 -3.330 -21.118 1.00 86.00 218 LYS A C 1
ATOM 1710 O O . LYS A 1 218 ? 4.494 -3.481 -21.161 1.00 86.00 218 LYS A O 1
ATOM 1715 N N . THR A 1 219 ? 2.445 -4.181 -20.530 1.00 85.00 219 THR A N 1
ATOM 1716 C CA . THR A 1 219 ? 2.877 -5.435 -19.921 1.00 85.00 219 THR A CA 1
ATOM 1717 C C . THR A 1 219 ? 3.460 -6.370 -21.004 1.00 85.00 219 THR A C 1
ATOM 1719 O O . THR A 1 219 ? 2.796 -6.597 -22.038 1.00 85.00 219 THR A O 1
ATOM 1722 N N . PRO A 1 220 ? 4.679 -6.921 -20.812 1.00 82.12 220 PRO A N 1
ATOM 1723 C CA . PRO A 1 220 ? 5.302 -7.884 -21.717 1.00 82.12 220 PRO A CA 1
ATOM 1724 C C . PRO A 1 220 ? 4.420 -9.109 -21.955 1.00 82.12 220 PRO A C 1
ATOM 1726 O O . PRO A 1 220 ? 3.673 -9.525 -21.077 1.00 82.12 220 PRO A O 1
ATOM 1729 N N . ALA A 1 221 ? 4.507 -9.717 -23.141 1.00 81.38 221 ALA A N 1
ATOM 1730 C CA . ALA A 1 221 ? 3.611 -10.810 -23.529 1.00 81.38 221 ALA A CA 1
ATOM 1731 C C . ALA A 1 221 ? 3.657 -12.020 -22.575 1.00 81.38 221 ALA A C 1
ATOM 1733 O O . ALA A 1 221 ? 2.608 -12.597 -22.304 1.00 81.38 221 ALA A O 1
ATOM 1734 N N . TYR A 1 222 ? 4.838 -12.355 -22.044 1.00 79.81 222 TYR A N 1
ATOM 1735 C CA . TYR A 1 222 ? 5.034 -13.463 -21.099 1.00 79.81 222 TYR A CA 1
ATOM 1736 C C . TYR A 1 222 ? 4.465 -13.179 -19.699 1.00 79.81 222 TYR A C 1
ATOM 1738 O O . TYR A 1 222 ? 4.150 -14.107 -18.969 1.00 79.81 222 TYR A O 1
ATOM 1746 N N . ALA A 1 223 ? 4.322 -11.904 -19.323 1.00 71.94 223 ALA A N 1
ATOM 1747 C CA . ALA A 1 223 ? 3.809 -11.484 -18.019 1.00 71.94 223 ALA A CA 1
ATOM 1748 C C . ALA A 1 223 ? 2.284 -11.266 -18.027 1.00 71.94 223 ALA A C 1
ATOM 1750 O O . ALA A 1 223 ? 1.686 -10.930 -17.006 1.00 71.94 223 ALA A O 1
ATOM 1751 N N . ARG A 1 224 ? 1.624 -11.430 -19.182 1.00 75.69 224 ARG A N 1
ATOM 1752 C CA . ARG A 1 224 ? 0.170 -11.272 -19.285 1.00 75.69 224 ARG A CA 1
ATOM 1753 C C . ARG A 1 224 ? -0.549 -12.519 -18.770 1.00 75.69 224 ARG A C 1
ATOM 1755 O O . ARG A 1 224 ? -0.166 -13.630 -19.139 1.00 75.69 224 ARG A O 1
ATOM 1762 N N . PRO A 1 225 ? -1.661 -12.364 -18.032 1.00 58.25 225 PRO A N 1
ATOM 1763 C CA . PRO A 1 225 ? -2.499 -13.495 -17.650 1.00 58.25 225 PRO A CA 1
ATOM 1764 C C . PRO A 1 225 ? -2.972 -14.267 -18.897 1.00 58.25 225 PRO A C 1
ATOM 1766 O O . PRO A 1 225 ? -3.705 -13.724 -19.723 1.00 58.25 225 PRO A O 1
ATOM 1769 N N . GLY A 1 226 ? -2.532 -15.523 -19.047 1.00 56.91 226 GLY A N 1
ATOM 1770 C CA . GLY A 1 226 ? -2.907 -16.409 -20.161 1.00 56.91 226 GLY A CA 1
ATOM 1771 C C . GLY A 1 226 ? -2.019 -16.352 -21.416 1.00 56.91 226 GLY A C 1
ATOM 1772 O O . GLY A 1 226 ? -2.377 -16.952 -22.429 1.00 56.91 226 GLY A O 1
ATOM 1773 N N . GLY A 1 227 ? -0.877 -15.654 -21.385 1.00 38.91 227 GLY A N 1
ATOM 1774 C CA . GLY A 1 227 ? 0.097 -15.628 -22.483 1.00 38.91 227 GLY A CA 1
ATOM 1775 C C . GLY A 1 227 ? 1.012 -16.855 -22.468 1.00 38.91 227 GLY A C 1
ATOM 1776 O O . GLY A 1 227 ? 1.974 -16.893 -21.715 1.00 38.91 227 GLY A O 1
ATOM 1777 N N . GLY A 1 228 ? 0.700 -17.858 -23.292 1.00 44.91 228 GLY A N 1
ATOM 1778 C CA . GLY A 1 228 ? 1.432 -19.122 -23.383 1.00 44.91 228 GLY A CA 1
ATOM 1779 C C . GLY A 1 228 ? 2.934 -18.987 -23.660 1.00 44.91 228 GLY A C 1
ATOM 1780 O O . GLY A 1 228 ? 3.353 -18.539 -24.726 1.00 44.91 228 GLY A O 1
ATOM 1781 N N . GLY A 1 229 ? 3.713 -19.473 -22.707 1.00 38.09 229 GLY A N 1
ATOM 1782 C CA . GLY A 1 229 ? 4.999 -20.137 -22.866 1.00 38.09 229 GLY A CA 1
ATOM 1783 C C . GLY A 1 229 ? 5.018 -21.192 -21.768 1.00 38.09 229 GLY A C 1
ATOM 1784 O O . GLY A 1 229 ? 4.567 -20.895 -20.661 1.00 38.09 229 GLY A O 1
ATOM 1785 N N . ASP A 1 230 ? 5.389 -22.425 -22.098 1.00 37.38 230 ASP A N 1
ATOM 1786 C CA . ASP A 1 230 ? 5.355 -23.559 -21.177 1.00 37.38 230 ASP A CA 1
ATOM 1787 C C . ASP A 1 230 ? 5.940 -23.146 -19.824 1.00 37.38 230 ASP A C 1
ATOM 1789 O O . ASP A 1 230 ? 7.070 -22.662 -19.751 1.00 37.38 230 ASP A O 1
ATOM 1793 N N . ALA A 1 231 ? 5.121 -23.253 -18.775 1.00 42.19 231 ALA A N 1
ATOM 1794 C CA . ALA A 1 231 ? 5.537 -23.024 -17.404 1.00 42.19 231 ALA A CA 1
ATOM 1795 C C . ALA A 1 231 ? 6.518 -24.140 -17.033 1.00 42.19 231 ALA A C 1
ATOM 1797 O O . ALA A 1 231 ? 6.143 -25.135 -16.415 1.00 42.19 231 ALA A O 1
ATOM 1798 N N . GLU A 1 232 ? 7.766 -24.011 -17.480 1.00 37.03 232 GLU A N 1
ATOM 1799 C CA . GLU A 1 232 ? 8.858 -24.653 -16.779 1.00 37.03 232 GLU A CA 1
ATOM 1800 C C . GLU A 1 232 ? 8.839 -24.089 -15.366 1.00 37.03 232 GLU A C 1
ATOM 1802 O O . GLU A 1 232 ? 8.822 -22.875 -15.159 1.00 37.03 232 GLU A O 1
ATOM 1807 N N . ASP A 1 233 ? 8.718 -25.032 -14.443 1.00 39.34 233 ASP A N 1
ATOM 1808 C CA . ASP A 1 233 ? 8.635 -24.933 -12.998 1.00 39.34 233 ASP A CA 1
ATOM 1809 C C . ASP A 1 233 ? 9.719 -23.984 -12.458 1.00 39.34 233 ASP A C 1
ATOM 1811 O O . ASP A 1 233 ? 10.801 -24.393 -12.039 1.00 39.34 233 ASP A O 1
ATOM 1815 N N . PHE A 1 234 ? 9.462 -22.678 -12.538 1.00 34.50 234 PHE A N 1
ATOM 1816 C CA . PHE A 1 234 ? 10.246 -21.677 -11.840 1.00 34.50 234 PHE A CA 1
ATOM 1817 C C . PHE A 1 234 ? 9.839 -21.807 -10.380 1.00 34.50 234 PHE A C 1
ATOM 1819 O O . PHE A 1 234 ? 8.856 -21.213 -9.938 1.00 34.50 234 PHE A O 1
ATOM 1826 N N . SER A 1 235 ? 10.583 -22.644 -9.654 1.00 35.47 235 SER A N 1
ATOM 1827 C CA . SER A 1 235 ? 10.586 -22.652 -8.196 1.00 35.47 235 SER A CA 1
ATOM 1828 C C . SER A 1 235 ? 10.607 -21.204 -7.713 1.00 35.47 235 SER A C 1
ATOM 1830 O O . SER A 1 235 ? 11.479 -20.429 -8.127 1.00 35.47 235 SER A O 1
ATOM 1832 N N . ASP A 1 236 ? 9.614 -20.852 -6.905 1.00 41.69 236 ASP A N 1
ATOM 1833 C CA . ASP A 1 236 ? 9.376 -19.505 -6.411 1.00 41.69 236 ASP A CA 1
ATOM 1834 C C . ASP A 1 236 ? 10.682 -18.907 -5.846 1.00 41.69 236 ASP A C 1
ATOM 1836 O O . ASP A 1 236 ? 11.276 -19.485 -4.931 1.00 41.69 236 ASP A O 1
ATOM 1840 N N . PRO A 1 237 ? 11.169 -17.750 -6.340 1.00 41.06 237 PRO A N 1
ATOM 1841 C CA . PRO A 1 237 ? 12.309 -17.062 -5.736 1.00 41.06 237 PRO A CA 1
ATOM 1842 C C . PRO A 1 237 ? 12.092 -16.724 -4.249 1.00 41.06 237 PRO A C 1
ATOM 1844 O O . PRO A 1 237 ? 13.054 -16.411 -3.543 1.00 41.06 237 PRO A O 1
ATOM 1847 N N . LEU A 1 238 ? 10.843 -16.769 -3.763 1.00 43.94 238 LEU A N 1
ATOM 1848 C CA . LEU A 1 238 ? 10.477 -16.561 -2.363 1.00 43.94 238 LEU A CA 1
ATOM 1849 C C . LEU A 1 238 ? 10.793 -17.757 -1.448 1.00 43.94 238 LEU A C 1
ATOM 1851 O O . LEU A 1 238 ? 10.823 -17.557 -0.232 1.00 43.94 238 LEU A O 1
ATOM 1855 N N . ASP A 1 239 ? 11.094 -18.942 -1.990 1.00 41.91 239 ASP A N 1
ATOM 1856 C CA . ASP A 1 239 ? 11.511 -20.114 -1.202 1.00 41.91 239 ASP A CA 1
ATOM 1857 C C . ASP A 1 239 ? 12.962 -20.005 -0.691 1.00 41.91 239 ASP A C 1
ATOM 1859 O O . ASP A 1 239 ? 13.380 -20.772 0.174 1.00 41.91 239 ASP A O 1
ATOM 1863 N N . TYR A 1 240 ? 13.740 -19.018 -1.156 1.00 40.44 240 TYR A N 1
ATOM 1864 C CA . TYR A 1 240 ? 15.142 -18.846 -0.745 1.00 40.44 240 TYR A CA 1
ATOM 1865 C C . TYR A 1 240 ? 15.313 -18.298 0.689 1.00 40.44 240 TYR A C 1
ATOM 1867 O O . TYR A 1 240 ? 16.423 -18.278 1.209 1.00 40.44 240 TYR A O 1
ATOM 1875 N N . PHE A 1 241 ? 14.238 -17.838 1.340 1.00 41.31 241 PHE A N 1
ATOM 1876 C CA . PHE A 1 241 ? 14.298 -17.265 2.695 1.00 41.31 241 PHE A CA 1
ATOM 1877 C C . PHE A 1 241 ? 13.872 -18.225 3.813 1.00 41.31 241 PHE A C 1
ATOM 1879 O O . PHE A 1 241 ? 13.869 -17.814 4.972 1.00 41.31 241 PHE A O 1
ATOM 1886 N N . ASP A 1 242 ? 13.548 -19.484 3.504 1.00 43.19 242 ASP A N 1
ATOM 1887 C CA . ASP A 1 242 ? 13.437 -20.545 4.517 1.00 43.19 242 ASP A CA 1
ATOM 1888 C C . ASP A 1 242 ? 14.844 -21.133 4.760 1.00 43.19 242 ASP A C 1
ATOM 1890 O O . ASP A 1 242 ? 15.091 -22.330 4.598 1.00 43.19 242 ASP A O 1
ATOM 1894 N N . GLU A 1 243 ? 15.814 -20.268 5.096 1.00 41.66 243 GLU A N 1
ATOM 1895 C CA . GLU A 1 243 ? 17.005 -20.748 5.795 1.00 41.66 243 GLU A CA 1
ATOM 1896 C C . GLU A 1 243 ? 16.487 -21.366 7.090 1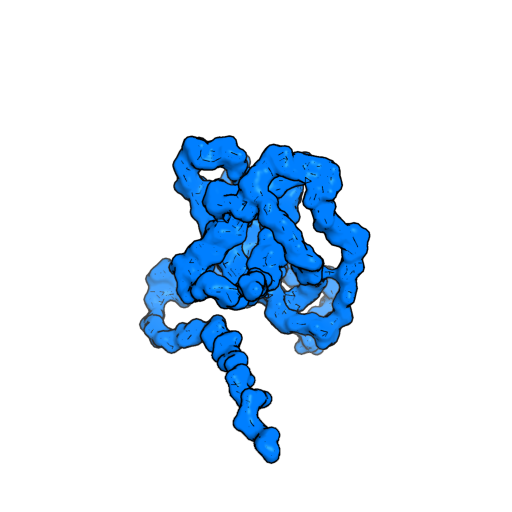.00 41.66 243 GLU A C 1
ATOM 1898 O O . GLU A 1 243 ? 15.846 -20.701 7.904 1.00 41.66 243 GLU A O 1
ATOM 1903 N N . LYS A 1 244 ? 16.689 -22.679 7.210 1.00 41.31 244 LYS A N 1
ATOM 1904 C CA . LYS A 1 244 ? 16.485 -23.416 8.446 1.00 41.31 244 LYS A CA 1
ATOM 1905 C C . LYS A 1 244 ? 17.146 -22.616 9.561 1.00 41.31 244 LYS A C 1
ATOM 1907 O O . LYS A 1 244 ? 18.362 -22.439 9.546 1.00 41.31 244 LYS A O 1
ATOM 1912 N N . ASP A 1 245 ? 16.339 -22.139 10.501 1.00 42.41 245 ASP A N 1
ATOM 1913 C CA . ASP A 1 245 ? 16.823 -21.839 11.838 1.00 42.41 245 ASP A CA 1
ATOM 1914 C C . ASP A 1 245 ? 17.379 -23.174 12.368 1.00 42.41 245 ASP A C 1
ATOM 1916 O O . ASP A 1 245 ? 16.622 -24.044 12.809 1.00 42.41 245 ASP A O 1
ATOM 1920 N N . ASP A 1 246 ? 18.685 -23.392 12.195 1.00 42.12 246 ASP A N 1
ATOM 1921 C CA . ASP A 1 246 ? 19.436 -24.468 12.837 1.00 42.12 246 ASP A CA 1
ATOM 1922 C C . ASP A 1 246 ? 19.496 -24.139 14.341 1.00 42.12 246 ASP A C 1
ATOM 1924 O O . ASP A 1 246 ? 20.496 -23.653 14.867 1.00 42.12 246 ASP A O 1
ATOM 1928 N N . ASP A 1 247 ? 18.379 -24.369 15.034 1.00 46.28 247 ASP A N 1
ATOM 1929 C CA . ASP A 1 247 ? 18.333 -24.538 16.485 1.00 46.28 247 ASP A CA 1
ATOM 1930 C C . ASP A 1 247 ? 18.857 -25.948 16.812 1.00 46.28 247 ASP A C 1
ATOM 1932 O O . ASP A 1 247 ? 18.087 -26.837 17.158 1.00 46.28 247 ASP A O 1
ATOM 1936 N N . ASP A 1 248 ? 20.162 -26.167 16.662 1.00 46.41 248 ASP A N 1
ATOM 1937 C CA . ASP A 1 248 ? 20.863 -27.344 17.186 1.00 46.41 248 ASP A CA 1
ATOM 1938 C C . ASP A 1 248 ? 22.305 -26.945 17.536 1.00 46.41 248 ASP A C 1
ATOM 1940 O O . ASP A 1 248 ? 23.211 -27.070 16.721 1.00 46.41 248 ASP A O 1
ATOM 1944 N N . ASP A 1 249 ? 22.507 -26.426 18.750 1.00 44.66 249 ASP A N 1
ATOM 1945 C CA . ASP A 1 249 ? 23.742 -26.621 19.526 1.00 44.66 249 ASP A CA 1
ATOM 1946 C C . ASP A 1 249 ? 23.521 -26.137 20.969 1.00 44.66 249 ASP A C 1
ATOM 1948 O O . ASP A 1 249 ? 24.026 -25.107 21.410 1.00 44.66 249 ASP A O 1
ATOM 1952 N N . ASP A 1 250 ? 22.733 -26.905 21.721 1.00 49.59 250 ASP A N 1
ATOM 1953 C CA . ASP A 1 250 ? 22.750 -26.864 23.185 1.00 49.59 250 ASP A CA 1
ATOM 1954 C C . ASP A 1 250 ? 22.478 -28.282 23.715 1.00 49.59 250 ASP A C 1
ATOM 1956 O O . ASP A 1 250 ? 21.397 -28.585 24.203 1.00 49.59 250 ASP A O 1
ATOM 1960 N N . ASP A 1 251 ? 23.440 -29.193 23.511 1.00 48.34 251 ASP A N 1
ATOM 1961 C CA . ASP A 1 251 ? 23.632 -30.393 24.346 1.00 48.34 251 ASP A CA 1
ATOM 1962 C C . ASP A 1 251 ? 24.912 -31.160 23.954 1.00 48.34 251 ASP A C 1
ATOM 1964 O O . ASP A 1 251 ? 24.888 -32.244 23.371 1.00 48.34 251 ASP A O 1
ATOM 1968 N N . ALA A 1 252 ? 26.074 -30.617 24.320 1.00 43.72 252 ALA A N 1
ATOM 1969 C CA . ALA A 1 252 ? 27.267 -31.429 24.559 1.00 43.72 252 ALA A CA 1
ATOM 1970 C C . ALA A 1 252 ? 28.279 -30.656 25.409 1.00 43.72 252 ALA A C 1
ATOM 1972 O O . ALA A 1 252 ? 29.118 -29.932 24.881 1.00 43.72 252 ALA A O 1
ATOM 1973 N N . LEU A 1 253 ? 28.225 -30.845 26.728 1.00 43.50 253 LEU A N 1
ATOM 1974 C CA . LEU A 1 253 ? 29.356 -31.355 27.513 1.00 43.50 253 LEU A CA 1
ATOM 1975 C C . LEU A 1 253 ? 28.937 -31.511 28.981 1.00 43.50 253 LEU A C 1
ATOM 1977 O O . LEU A 1 253 ? 28.662 -30.537 29.683 1.00 43.50 253 LEU A O 1
ATOM 1981 N N . MET A 1 254 ? 28.903 -32.777 29.408 1.00 41.56 254 MET A N 1
ATOM 1982 C CA . MET A 1 254 ? 29.139 -33.168 30.799 1.00 41.56 254 MET A CA 1
ATOM 1983 C C . MET A 1 254 ? 30.526 -32.722 31.263 1.00 41.56 254 MET A C 1
ATOM 1985 O O . MET A 1 254 ? 31.459 -32.762 30.425 1.00 41.56 254 MET A O 1
#